Protein AF-A0A9D4YXU1-F1 (afdb_monomer)

Organism: Chlorella vulgaris (NCBI:txid3077)

Solvent-accessible surface area (backbone atoms only — not comparable to full-atom values): 9775 Å² total; per-residue (Å²): 138,83,69,74,39,70,47,78,46,77,67,66,87,80,81,80,75,42,77,56,85,78,52,58,77,40,73,44,52,45,32,32,32,61,80,51,39,38,32,32,37,34,27,30,57,8,39,72,89,50,73,21,47,37,39,28,31,38,40,38,36,39,94,79,27,38,39,38,42,35,50,45,80,55,93,95,43,76,43,55,46,39,36,38,27,18,90,91,70,42,79,40,77,36,52,58,41,80,40,77,50,50,97,66,33,36,38,30,24,38,64,82,53,96,80,38,23,45,28,36,38,42,37,41,88,26,39,36,38,41,36,37,61,40,77,73,78,62,82,89,42,70,84,48,93,54,26,58,56,30,50,49,78,45,79,43,76,77,40,86,68,54,72,64,51,29,42,67,38,24,70,40,58,71,80,83,130

Mean predicted aligned error: 5.91 Å

Structure (mmCIF, N/CA/C/O backbone):
data_AF-A0A9D4YXU1-F1
#
_entry.id   AF-A0A9D4YXU1-F1
#
loop_
_atom_site.group_PDB
_atom_site.id
_atom_site.type_symbol
_atom_site.label_atom_id
_atom_site.label_alt_id
_atom_site.label_comp_id
_atom_site.label_asym_id
_atom_site.label_entity_id
_atom_site.label_seq_id
_atom_site.pdbx_PDB_ins_code
_atom_site.Cartn_x
_atom_site.Cartn_y
_atom_site.Cartn_z
_atom_site.occupancy
_atom_site.B_iso_or_equiv
_atom_site.auth_seq_id
_atom_site.auth_comp_id
_atom_site.auth_asym_id
_atom_site.auth_atom_id
_atom_site.pdbx_PDB_model_num
ATOM 1 N N . MET A 1 1 ? 20.778 -18.167 -3.612 1.00 31.92 1 MET A N 1
ATOM 2 C CA . MET A 1 1 ? 19.392 -17.783 -3.963 1.00 31.92 1 MET A CA 1
ATOM 3 C C . MET A 1 1 ? 19.172 -16.356 -3.485 1.00 31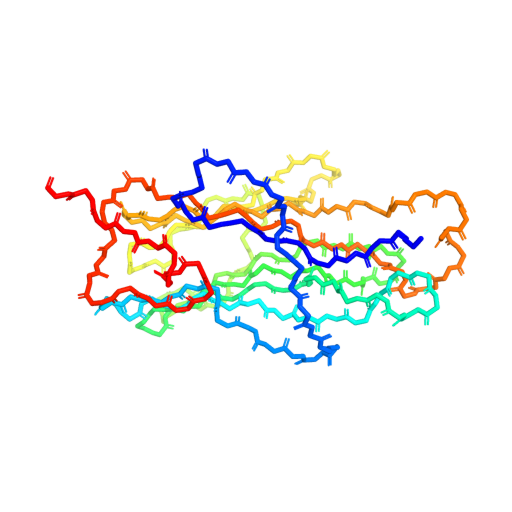.92 1 MET A C 1
ATOM 5 O O . MET A 1 1 ? 19.128 -16.146 -2.282 1.00 31.92 1 MET A O 1
ATOM 9 N N . VAL A 1 2 ? 19.126 -15.376 -4.386 1.00 36.53 2 VAL A N 1
ATOM 10 C CA . VAL A 1 2 ? 18.881 -13.968 -4.027 1.00 36.53 2 VAL A CA 1
ATOM 11 C C . VAL A 1 2 ? 17.434 -13.651 -4.399 1.00 36.53 2 VAL A C 1
ATOM 13 O O . VAL A 1 2 ? 17.071 -13.787 -5.563 1.00 36.53 2 VAL A O 1
ATOM 16 N N . GLY A 1 3 ? 16.607 -13.282 -3.418 1.00 50.59 3 GLY A N 1
ATOM 17 C CA . GLY A 1 3 ? 15.228 -12.832 -3.645 1.00 50.59 3 GLY A CA 1
ATOM 18 C C . GLY A 1 3 ? 14.165 -13.773 -3.079 1.00 50.59 3 GLY A C 1
ATOM 19 O O . GLY A 1 3 ? 13.634 -14.637 -3.769 1.00 50.59 3 GLY A O 1
ATOM 20 N N . GLY A 1 4 ? 13.829 -13.577 -1.807 1.00 61.47 4 GLY A N 1
ATOM 21 C CA . GLY A 1 4 ? 12.553 -14.003 -1.234 1.00 61.47 4 GLY A CA 1
ATOM 22 C C . GLY A 1 4 ? 11.811 -12.762 -0.750 1.00 61.47 4 GLY A C 1
ATOM 23 O O . GLY A 1 4 ? 12.456 -11.764 -0.433 1.00 61.47 4 GLY A O 1
ATOM 24 N N . LEU A 1 5 ? 10.480 -12.804 -0.695 1.00 76.25 5 LEU A N 1
ATOM 25 C CA . LEU A 1 5 ? 9.737 -11.811 0.076 1.00 76.25 5 LEU A CA 1
ATOM 26 C C . LEU A 1 5 ? 9.838 -12.188 1.543 1.00 76.25 5 LEU A C 1
ATOM 28 O O . LEU A 1 5 ? 9.598 -13.337 1.917 1.00 76.25 5 LEU A O 1
ATOM 32 N N . TRP A 1 6 ? 10.209 -11.213 2.356 1.00 84.56 6 TRP A N 1
ATOM 33 C CA . TRP A 1 6 ? 10.429 -11.387 3.779 1.00 84.56 6 TRP A CA 1
ATOM 34 C C . TRP A 1 6 ? 9.588 -10.377 4.541 1.00 84.56 6 TRP A C 1
ATOM 36 O O . TRP A 1 6 ? 9.387 -9.253 4.082 1.00 84.56 6 TRP A O 1
ATOM 46 N N . TRP A 1 7 ? 9.084 -10.783 5.698 1.00 87.75 7 TRP A N 1
ATOM 47 C CA . TRP A 1 7 ? 8.269 -9.925 6.541 1.00 87.75 7 TRP A CA 1
ATOM 48 C C . TRP A 1 7 ? 8.583 -10.126 8.021 1.00 87.75 7 TRP A C 1
ATOM 50 O O . TRP A 1 7 ? 9.116 -11.159 8.442 1.00 87.75 7 TRP A O 1
ATOM 60 N N . ILE A 1 8 ? 8.220 -9.119 8.809 1.00 86.50 8 ILE A N 1
ATOM 61 C CA . ILE A 1 8 ? 8.336 -9.118 10.260 1.00 86.50 8 ILE A CA 1
ATOM 62 C C . ILE A 1 8 ? 7.098 -8.445 10.856 1.00 86.50 8 ILE A C 1
ATOM 64 O O . ILE A 1 8 ? 6.542 -7.527 10.253 1.00 86.50 8 ILE A O 1
ATOM 68 N N . GLY A 1 9 ? 6.602 -8.966 11.977 1.00 85.00 9 GLY A N 1
ATOM 69 C CA . GLY A 1 9 ? 5.367 -8.482 12.599 1.00 85.00 9 GLY A CA 1
ATOM 70 C C . GLY A 1 9 ? 5.537 -7.159 13.346 1.00 85.00 9 GLY A C 1
ATOM 71 O O . GLY A 1 9 ? 6.657 -6.765 13.661 1.00 85.00 9 GLY A O 1
ATOM 72 N N . PHE A 1 10 ? 4.421 -6.505 13.690 1.00 83.00 10 PHE A N 1
ATOM 73 C CA . PHE A 1 10 ? 4.427 -5.239 14.442 1.00 83.00 10 PHE A CA 1
ATOM 74 C C . PHE A 1 10 ? 5.116 -5.357 15.804 1.00 83.00 10 PHE A C 1
ATOM 76 O O . PHE A 1 10 ? 5.841 -4.459 16.215 1.00 83.00 10 PHE A O 1
ATOM 83 N N . ASN A 1 11 ? 4.917 -6.482 16.487 1.00 76.62 11 ASN A N 1
ATOM 84 C CA . ASN A 1 11 ? 5.440 -6.710 17.831 1.00 76.62 11 ASN A CA 1
ATOM 85 C C . ASN A 1 11 ? 6.707 -7.566 17.806 1.00 76.62 11 ASN A C 1
ATOM 87 O O . ASN A 1 11 ? 6.887 -8.456 18.638 1.00 76.62 11 ASN A O 1
ATOM 91 N N . TYR A 1 12 ? 7.552 -7.353 16.802 1.00 79.06 12 TYR A N 1
ATOM 92 C CA . TYR A 1 12 ? 8.808 -8.068 16.692 1.00 79.06 12 TYR A CA 1
ATOM 93 C C . TYR A 1 12 ? 9.740 -7.707 17.856 1.00 79.06 12 TYR A C 1
ATOM 95 O O . TYR A 1 12 ? 10.105 -6.550 18.039 1.00 79.06 12 TYR A O 1
ATOM 103 N N . GLN A 1 13 ?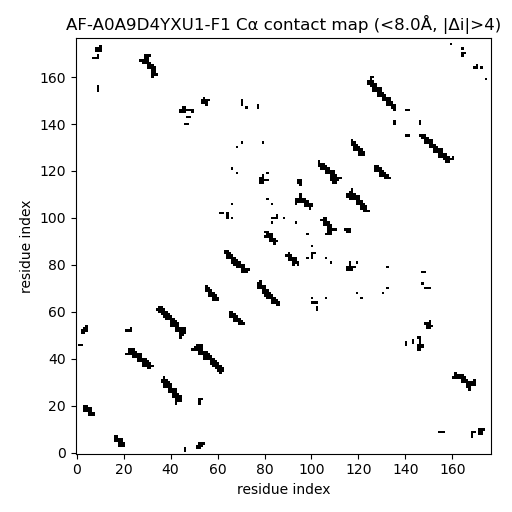 10.121 -8.718 18.636 1.00 74.50 13 GLN A N 1
ATOM 104 C CA . GLN A 1 13 ? 11.006 -8.595 19.802 1.00 74.50 13 GLN A CA 1
ATOM 105 C C . GLN A 1 13 ? 12.359 -9.307 19.589 1.00 74.50 13 GLN A C 1
ATOM 107 O O . GLN A 1 13 ? 13.156 -9.390 20.516 1.00 74.50 13 GLN A O 1
ATOM 112 N N . GLY A 1 14 ? 12.622 -9.827 18.381 1.00 76.62 14 GLY A N 1
ATOM 113 C CA . GLY A 1 14 ? 13.805 -10.633 18.044 1.00 76.62 14 GLY A CA 1
ATOM 114 C C . GLY A 1 14 ? 13.463 -11.879 17.208 1.00 76.62 14 GLY A C 1
ATOM 115 O O . GLY A 1 14 ? 12.315 -12.326 17.208 1.00 76.62 14 GLY A O 1
ATOM 116 N N . GLY A 1 15 ? 14.438 -12.426 16.467 1.00 78.00 15 GLY A N 1
ATOM 117 C CA . GLY A 1 15 ? 14.290 -13.628 15.627 1.00 78.00 15 GLY A CA 1
ATOM 118 C C . GLY A 1 15 ? 14.677 -13.461 14.148 1.00 78.00 15 GLY A C 1
ATOM 119 O O . GLY A 1 15 ? 15.220 -12.449 13.722 1.00 78.00 15 GLY A O 1
ATOM 120 N N . ALA A 1 16 ? 14.426 -14.492 13.339 1.00 82.06 16 ALA A N 1
ATOM 121 C CA . ALA A 1 16 ? 14.638 -14.420 11.894 1.00 82.06 16 ALA A CA 1
ATOM 122 C C . ALA A 1 16 ? 13.453 -13.734 11.193 1.00 82.06 16 ALA A C 1
ATOM 124 O O . ALA A 1 16 ? 12.318 -13.764 11.671 1.00 82.06 16 ALA A O 1
ATOM 125 N N . TRP A 1 17 ? 13.708 -13.156 10.019 1.00 86.06 17 TRP A N 1
ATOM 126 C CA . TRP A 1 17 ? 12.638 -12.717 9.129 1.00 86.06 17 TRP A CA 1
ATOM 127 C C . TRP A 1 17 ? 11.820 -13.918 8.648 1.00 86.06 17 TRP A C 1
ATOM 129 O O . TRP A 1 17 ? 12.368 -14.980 8.350 1.00 86.06 17 TRP A O 1
ATOM 139 N N . ASN A 1 18 ? 10.508 -13.739 8.509 1.00 86.00 18 ASN A N 1
ATOM 140 C CA . ASN A 1 18 ? 9.627 -14.788 8.013 1.00 86.00 18 ASN A CA 1
ATOM 141 C C . ASN A 1 18 ? 9.540 -14.722 6.491 1.00 86.00 18 ASN A C 1
ATOM 143 O O . ASN A 1 18 ? 9.309 -13.655 5.919 1.00 86.00 18 ASN A O 1
ATOM 147 N N . ARG A 1 19 ? 9.680 -15.869 5.823 1.00 85.31 19 ARG A N 1
ATOM 148 C CA . ARG A 1 19 ? 9.491 -15.942 4.374 1.00 85.31 19 ARG A CA 1
ATOM 149 C C . ARG A 1 19 ? 8.005 -15.836 4.046 1.00 85.31 19 ARG A C 1
ATOM 151 O O . ARG A 1 19 ? 7.200 -16.643 4.506 1.00 85.31 19 ARG A O 1
ATOM 158 N N . LEU A 1 20 ? 7.647 -14.870 3.211 1.00 83.31 20 LEU A N 1
ATOM 159 C CA . LEU A 1 20 ? 6.309 -14.730 2.656 1.00 83.31 20 LEU A CA 1
ATOM 160 C C . LEU A 1 20 ? 6.244 -15.468 1.318 1.00 83.31 20 LEU A C 1
ATOM 162 O O . LEU A 1 20 ? 6.768 -15.002 0.307 1.00 83.31 20 LEU A O 1
ATOM 166 N N . SER A 1 21 ? 5.628 -16.647 1.321 1.00 80.69 21 SER A N 1
ATOM 167 C CA . SER A 1 21 ? 5.474 -17.455 0.110 1.00 80.69 21 SER A CA 1
ATOM 168 C C . SER A 1 21 ? 4.199 -17.070 -0.630 1.00 80.69 21 SER A C 1
ATOM 170 O O . SER A 1 21 ? 3.129 -16.984 -0.032 1.00 80.69 21 SER A O 1
ATOM 172 N N . GLY A 1 22 ? 4.305 -16.871 -1.938 1.00 79.50 22 GLY A N 1
ATOM 173 C CA . GLY A 1 22 ? 3.171 -16.593 -2.807 1.00 79.50 22 GLY A CA 1
ATOM 174 C C . GLY A 1 22 ? 3.535 -16.803 -4.269 1.00 79.50 22 GLY A C 1
ATOM 175 O O . GLY A 1 22 ? 4.674 -17.145 -4.585 1.00 79.50 22 GLY A O 1
ATOM 176 N N . LYS A 1 23 ? 2.555 -16.617 -5.150 1.00 84.69 23 LYS A N 1
ATOM 177 C CA . LYS A 1 23 ? 2.726 -16.718 -6.604 1.00 84.69 23 LYS A CA 1
ATOM 178 C C . LYS A 1 23 ? 2.503 -15.355 -7.272 1.00 84.69 23 LYS A C 1
ATOM 180 O O . LYS A 1 23 ? 1.760 -14.531 -6.734 1.00 84.69 23 LYS A O 1
ATOM 185 N N . PRO A 1 24 ? 3.093 -15.105 -8.451 1.00 84.06 24 PRO A N 1
ATOM 186 C CA . PRO A 1 24 ? 2.724 -13.965 -9.287 1.00 84.06 24 PRO A CA 1
ATOM 187 C C . PRO A 1 24 ? 1.204 -13.869 -9.495 1.00 84.06 24 PRO A C 1
ATOM 189 O O . PRO A 1 24 ? 0.536 -14.883 -9.678 1.00 84.06 24 PRO A O 1
ATOM 192 N N . GLY A 1 25 ? 0.655 -12.656 -9.440 1.00 84.69 25 GLY A N 1
ATOM 193 C CA . GLY A 1 25 ? -0.783 -12.376 -9.509 1.00 84.69 25 GLY A CA 1
ATOM 194 C C . GLY A 1 25 ? -1.527 -12.519 -8.177 1.00 84.69 25 GLY A C 1
ATOM 195 O O . GLY A 1 25 ? -2.658 -12.051 -8.058 1.00 84.69 25 GLY A O 1
ATOM 196 N N . GLN A 1 26 ? -0.913 -13.119 -7.154 1.00 90.12 26 GLN A N 1
ATOM 197 C CA . GLN A 1 26 ? -1.551 -13.280 -5.852 1.00 90.12 26 GLN A CA 1
ATOM 198 C C . GLN A 1 26 ? -1.663 -11.941 -5.110 1.00 90.12 26 GLN A C 1
ATOM 200 O O . GLN A 1 26 ? -0.738 -11.126 -5.114 1.00 90.12 26 GLN A O 1
ATOM 205 N N . VAL A 1 27 ? -2.791 -11.737 -4.426 1.00 93.12 27 VAL A N 1
ATOM 206 C CA . VAL A 1 27 ? -3.043 -10.565 -3.579 1.00 93.12 27 VAL A CA 1
ATOM 207 C C . VAL A 1 27 ? -3.083 -10.993 -2.115 1.00 93.12 27 VAL A C 1
ATOM 209 O O . VAL A 1 27 ? -3.851 -11.877 -1.740 1.00 93.12 27 VAL A O 1
ATOM 212 N N . PHE A 1 28 ? -2.283 -10.341 -1.276 1.00 92.38 28 PHE A N 1
ATOM 213 C CA . PHE A 1 28 ? -2.246 -10.565 0.168 1.00 92.38 28 PHE A CA 1
ATOM 214 C C . PHE A 1 28 ? -2.899 -9.407 0.904 1.00 92.38 28 PHE A C 1
ATOM 216 O O . PHE A 1 28 ? -2.633 -8.248 0.597 1.00 92.38 28 PHE A O 1
ATOM 223 N N . THR A 1 29 ? -3.710 -9.706 1.919 1.00 95.56 29 THR A N 1
ATOM 224 C CA . THR A 1 29 ? -4.165 -8.680 2.866 1.00 95.56 29 THR A CA 1
ATOM 225 C C . THR A 1 29 ? -3.071 -8.469 3.904 1.00 95.56 29 THR A C 1
ATOM 227 O O . THR A 1 29 ? -2.842 -9.324 4.758 1.00 95.56 29 THR A O 1
ATOM 230 N N . LEU A 1 30 ? -2.384 -7.333 3.811 1.00 94.44 30 LEU A N 1
ATOM 231 C CA . LEU A 1 30 ? -1.332 -6.949 4.747 1.00 94.44 30 LEU A CA 1
ATOM 232 C C . LEU A 1 30 ? -1.930 -6.509 6.086 1.00 94.44 30 LEU A C 1
ATOM 234 O O . LEU A 1 30 ? -1.427 -6.882 7.143 1.00 94.44 30 LEU A O 1
ATOM 238 N N . TYR A 1 31 ? -3.018 -5.742 6.034 1.00 96.81 31 TYR A N 1
ATOM 239 C CA . TYR A 1 31 ? -3.665 -5.162 7.206 1.00 96.81 31 TYR A CA 1
ATOM 240 C C . TYR A 1 31 ? -5.150 -4.908 6.938 1.00 96.81 31 TYR A C 1
ATOM 242 O O . TYR A 1 31 ? -5.514 -4.449 5.854 1.00 96.81 31 TYR A O 1
ATOM 250 N N . SER A 1 32 ? -5.995 -5.147 7.935 1.00 97.44 32 SER A N 1
ATOM 251 C CA . SER A 1 32 ? -7.373 -4.657 7.972 1.00 97.44 32 SER A CA 1
ATOM 252 C C . SER A 1 32 ? -7.848 -4.385 9.392 1.00 97.44 32 SER A C 1
ATOM 254 O O . SER A 1 32 ? -7.336 -4.987 10.332 1.00 97.44 32 SER A O 1
ATOM 256 N N . ASP A 1 33 ? -8.833 -3.501 9.552 1.00 96.62 33 ASP A N 1
ATOM 257 C CA . ASP A 1 33 ? -9.344 -3.098 10.866 1.00 96.62 33 ASP A CA 1
ATOM 258 C C . ASP A 1 33 ? -10.870 -2.898 10.921 1.00 96.62 33 ASP A C 1
ATOM 260 O O . ASP A 1 33 ? -11.580 -2.923 9.909 1.00 96.62 33 ASP A O 1
ATOM 264 N N . ALA A 1 34 ? -11.382 -2.645 12.128 1.00 96.25 34 ALA A N 1
ATOM 265 C CA . ALA A 1 34 ? -12.801 -2.394 12.383 1.00 96.25 34 ALA A CA 1
ATOM 266 C C . ALA A 1 34 ? -13.349 -1.091 11.786 1.00 96.25 34 ALA A C 1
ATOM 268 O O . ALA A 1 34 ? -14.563 -0.925 11.661 1.00 96.25 34 ALA A O 1
ATOM 269 N N . LYS A 1 35 ? -12.481 -0.154 11.389 1.00 96.38 35 LYS A N 1
ATOM 270 C CA . LYS A 1 35 ? -12.875 1.057 10.652 1.00 96.38 35 LYS A CA 1
ATOM 271 C C . LYS A 1 35 ? -12.912 0.812 9.142 1.00 96.38 35 LYS A C 1
ATOM 273 O O . LYS A 1 35 ? -13.027 1.775 8.376 1.00 96.38 35 LYS A O 1
ATOM 278 N N . ARG A 1 36 ? -12.903 -0.464 8.731 1.00 96.12 36 ARG A N 1
ATOM 279 C CA . ARG A 1 36 ? -12.998 -0.943 7.348 1.00 96.12 36 ARG A CA 1
ATOM 280 C C . ARG A 1 36 ? -11.841 -0.456 6.482 1.00 96.12 36 ARG A C 1
ATOM 282 O O . ARG A 1 36 ? -12.013 -0.278 5.276 1.00 96.12 36 ARG A O 1
ATOM 289 N N . VAL A 1 37 ? -10.678 -0.222 7.085 1.00 97.69 37 VAL A N 1
ATOM 290 C CA . VAL A 1 37 ? -9.443 -0.073 6.319 1.00 97.69 37 VAL A CA 1
ATOM 291 C C . VAL A 1 37 ? -9.023 -1.458 5.856 1.00 97.69 37 VAL A C 1
ATOM 293 O O . VAL A 1 37 ? -9.052 -2.409 6.633 1.00 97.69 37 VAL A O 1
ATOM 296 N N . LYS A 1 38 ? -8.619 -1.577 4.593 1.00 98.06 38 LYS A N 1
ATOM 297 C CA . LYS A 1 38 ? -7.975 -2.779 4.064 1.00 98.06 38 LYS A CA 1
ATOM 298 C C . LYS A 1 38 ? -6.794 -2.381 3.196 1.00 98.06 38 LYS A C 1
ATOM 300 O O . LYS A 1 38 ? -6.974 -1.692 2.195 1.00 98.06 38 LYS A O 1
ATOM 305 N N . LEU A 1 39 ? -5.606 -2.839 3.574 1.00 98.25 39 LEU A N 1
ATOM 306 C CA . LEU A 1 39 ? -4.367 -2.717 2.821 1.00 98.25 39 LEU A CA 1
ATOM 307 C C . LEU A 1 39 ? -4.011 -4.073 2.218 1.00 98.25 39 LEU A C 1
ATOM 309 O O . LEU A 1 39 ? -3.897 -5.079 2.922 1.00 98.25 39 LEU A O 1
ATOM 313 N N . THR A 1 40 ? -3.792 -4.081 0.913 1.00 97.81 40 THR A N 1
ATOM 314 C CA . THR A 1 40 ? -3.391 -5.264 0.155 1.00 97.81 40 THR A CA 1
ATOM 315 C C . THR A 1 40 ? -2.074 -5.039 -0.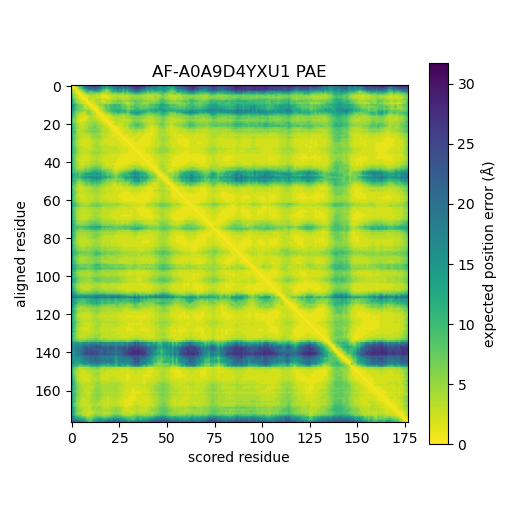565 1.00 97.81 40 THR A C 1
ATOM 317 O O . THR A 1 40 ? -1.745 -3.899 -0.885 1.00 97.81 40 THR A O 1
ATOM 320 N N . ALA A 1 41 ? -1.341 -6.119 -0.820 1.00 95.62 41 ALA A N 1
ATOM 321 C CA . ALA A 1 41 ? -0.166 -6.143 -1.681 1.00 95.62 41 ALA A CA 1
ATOM 322 C C . ALA A 1 41 ? -0.366 -7.146 -2.814 1.00 95.62 41 ALA A C 1
ATOM 324 O O . ALA A 1 41 ? -0.818 -8.265 -2.570 1.00 95.62 41 ALA A O 1
ATOM 325 N N . THR A 1 42 ? 0.006 -6.757 -4.029 1.00 93.94 42 THR A N 1
ATOM 326 C CA . THR A 1 42 ? -0.046 -7.616 -5.213 1.00 93.94 42 THR A CA 1
ATOM 327 C C . THR A 1 42 ? 1.351 -8.082 -5.576 1.00 93.94 42 THR A C 1
ATOM 329 O O . THR A 1 42 ? 2.283 -7.282 -5.730 1.00 93.94 42 THR A O 1
ATOM 332 N N . PHE A 1 43 ? 1.472 -9.394 -5.721 1.00 88.19 43 PHE A N 1
ATOM 333 C CA . PHE A 1 43 ? 2.702 -10.079 -6.068 1.00 88.19 43 PHE A CA 1
ATOM 334 C C . PHE A 1 43 ? 2.848 -10.198 -7.577 1.00 88.19 43 PHE A C 1
ATOM 336 O O . PHE A 1 43 ? 1.887 -10.462 -8.293 1.00 88.19 43 PHE A O 1
ATOM 343 N N . PHE A 1 44 ? 4.069 -10.041 -8.065 1.00 85.00 44 PHE A N 1
ATOM 344 C CA . PHE A 1 44 ? 4.417 -10.180 -9.471 1.00 85.00 44 PHE A CA 1
ATOM 345 C C . PHE A 1 44 ? 5.662 -11.040 -9.630 1.00 85.00 44 PHE A C 1
ATOM 347 O O . PHE A 1 44 ? 6.488 -11.125 -8.721 1.00 85.00 44 PHE A O 1
ATOM 354 N N . ALA A 1 45 ? 5.787 -11.657 -10.804 1.00 78.81 45 ALA A N 1
ATOM 355 C CA . ALA A 1 45 ? 6.998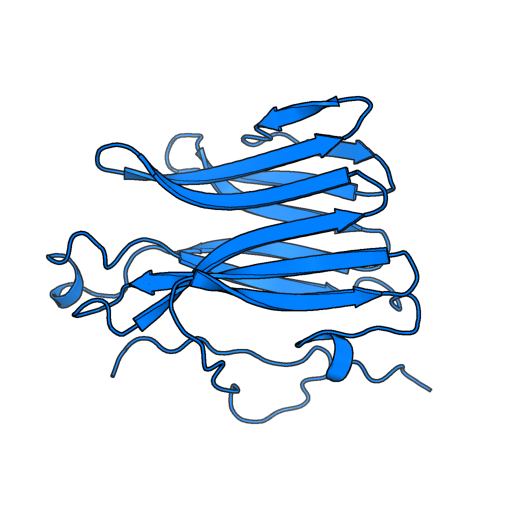 -12.356 -11.198 1.00 78.81 45 ALA A CA 1
ATOM 356 C C . ALA A 1 45 ? 8.146 -11.354 -11.357 1.00 78.81 45 ALA A C 1
ATOM 358 O O . ALA A 1 45 ? 7.961 -10.254 -11.892 1.00 78.81 45 ALA A O 1
ATOM 359 N N . GLY A 1 46 ? 9.323 -11.748 -10.890 1.00 73.38 46 GLY A N 1
ATOM 360 C CA . GLY A 1 46 ? 10.563 -11.013 -11.072 1.00 73.38 46 GLY A CA 1
ATOM 361 C C . GLY A 1 46 ? 11.772 -11.843 -10.656 1.00 73.38 46 GLY A C 1
ATOM 362 O O . GLY A 1 46 ? 11.689 -13.064 -10.528 1.00 73.38 46 GLY A O 1
ATOM 363 N N . GLY A 1 47 ? 12.904 -11.176 -10.432 1.00 64.50 47 GLY A N 1
ATOM 364 C CA . GLY A 1 47 ? 14.176 -11.833 -10.118 1.00 64.50 47 GLY A CA 1
ATOM 365 C C . GLY A 1 47 ? 14.745 -12.679 -11.264 1.00 64.50 47 GLY A C 1
ATOM 366 O O . GLY A 1 47 ? 14.203 -12.712 -12.367 1.00 64.50 47 GLY A O 1
ATOM 367 N N . PHE A 1 48 ? 15.872 -13.344 -10.999 1.00 58.03 48 PHE A N 1
ATOM 368 C CA . PHE A 1 48 ? 16.555 -14.195 -11.976 1.00 58.03 48 PHE A CA 1
ATOM 369 C C . PHE A 1 48 ? 15.657 -15.391 -12.364 1.00 58.03 48 PHE A C 1
ATOM 371 O O . PHE A 1 48 ? 15.167 -16.123 -11.503 1.00 58.03 48 PHE A O 1
ATOM 378 N N . ASP A 1 49 ? 15.414 -15.543 -13.661 1.00 60.75 49 ASP A N 1
ATOM 379 C CA . ASP A 1 49 ? 14.520 -16.479 -14.361 1.00 60.75 49 ASP A CA 1
ATOM 380 C C . ASP A 1 49 ? 13.014 -16.268 -14.143 1.00 60.75 49 ASP A C 1
ATOM 382 O O . ASP A 1 49 ? 12.225 -17.185 -14.371 1.00 60.75 49 ASP A O 1
ATOM 386 N N . GLY A 1 50 ? 12.589 -15.100 -13.645 1.00 64.19 50 GLY A N 1
ATOM 387 C CA . GLY A 1 50 ? 11.174 -14.832 -13.339 1.00 64.19 50 GLY A CA 1
ATOM 388 C C . GLY A 1 50 ? 10.607 -15.680 -12.190 1.00 64.19 50 GLY A C 1
ATOM 389 O O . GLY A 1 50 ? 9.397 -15.701 -11.961 1.00 64.19 50 GLY A O 1
ATOM 390 N N . LYS A 1 51 ? 11.476 -16.393 -11.462 1.00 67.12 51 LYS A N 1
ATOM 391 C CA . LYS A 1 51 ? 11.113 -17.311 -10.371 1.00 67.12 51 LYS A CA 1
ATOM 392 C C . LYS A 1 51 ? 10.956 -16.610 -9.023 1.00 67.12 51 LYS A C 1
ATOM 394 O O . LYS A 1 51 ? 10.408 -17.205 -8.094 1.00 67.12 51 LYS A O 1
ATOM 399 N N . ALA A 1 52 ? 11.443 -15.377 -8.881 1.00 72.06 52 ALA A N 1
ATOM 400 C CA . ALA A 1 52 ? 11.203 -14.604 -7.674 1.00 72.06 52 ALA A CA 1
ATOM 401 C C . ALA A 1 52 ? 9.805 -13.989 -7.718 1.00 72.06 52 ALA A C 1
ATOM 403 O O . ALA A 1 52 ? 9.231 -13.703 -8.768 1.00 72.06 52 ALA A O 1
ATOM 404 N N . THR A 1 53 ? 9.258 -13.776 -6.532 1.00 81.19 53 THR A N 1
ATOM 405 C CA . THR A 1 53 ? 8.008 -13.052 -6.359 1.00 81.19 53 THR A CA 1
ATOM 406 C C . THR A 1 53 ? 8.330 -11.730 -5.688 1.00 81.19 53 THR A C 1
ATOM 408 O O . THR A 1 53 ? 9.102 -11.712 -4.736 1.00 81.19 53 THR A O 1
ATOM 411 N N . LEU A 1 54 ? 7.791 -10.630 -6.203 1.00 84.00 54 LEU A N 1
ATOM 412 C CA . LEU A 1 54 ? 8.065 -9.270 -5.742 1.00 84.00 54 LEU A CA 1
ATOM 413 C C . LEU A 1 54 ? 6.748 -8.531 -5.495 1.00 84.00 54 LEU A C 1
ATOM 415 O O . LEU A 1 54 ? 5.777 -8.745 -6.221 1.00 84.00 54 LEU A O 1
ATOM 419 N N . ILE A 1 55 ? 6.710 -7.622 -4.520 1.00 90.25 55 ILE A N 1
ATOM 420 C CA . ILE A 1 55 ? 5.578 -6.698 -4.378 1.00 90.25 55 ILE A CA 1
ATOM 421 C C . ILE A 1 55 ? 5.750 -5.594 -5.420 1.00 90.25 55 ILE A C 1
ATOM 423 O O . ILE A 1 55 ? 6.775 -4.917 -5.435 1.00 90.25 55 ILE A O 1
ATOM 427 N N . ARG A 1 56 ? 4.750 -5.387 -6.282 1.00 90.81 56 ARG A N 1
ATOM 428 C CA . ARG A 1 56 ? 4.740 -4.251 -7.227 1.00 90.81 56 ARG A CA 1
ATOM 429 C C . ARG A 1 56 ? 3.560 -3.320 -7.056 1.00 90.81 56 ARG A C 1
ATOM 431 O O . ARG A 1 56 ? 3.599 -2.224 -7.593 1.00 90.81 56 ARG A O 1
ATOM 438 N N . ALA A 1 57 ? 2.542 -3.713 -6.306 1.00 95.56 57 ALA A N 1
ATOM 439 C CA . ALA A 1 57 ? 1.464 -2.804 -5.972 1.00 95.56 57 ALA A CA 1
ATOM 440 C C . ALA A 1 57 ? 1.051 -2.982 -4.522 1.00 95.56 57 ALA A C 1
ATOM 442 O O . ALA A 1 57 ? 1.000 -4.107 -4.024 1.00 95.56 57 ALA A O 1
ATOM 443 N N . ILE A 1 58 ? 0.699 -1.878 -3.878 1.00 98.06 58 ILE A N 1
ATOM 444 C CA . ILE A 1 58 ? -0.164 -1.901 -2.707 1.00 98.06 58 ILE A CA 1
ATOM 445 C C . ILE A 1 58 ? -1.434 -1.112 -2.988 1.00 98.06 58 ILE A C 1
ATOM 447 O O . ILE A 1 58 ? -1.416 -0.124 -3.720 1.00 98.06 58 ILE A O 1
ATOM 451 N N . THR A 1 59 ? -2.539 -1.544 -2.392 1.00 98.44 59 THR A N 1
ATOM 452 C CA . THR A 1 59 ? -3.812 -0.824 -2.457 1.00 98.44 59 THR A CA 1
ATOM 453 C C . THR A 1 59 ? -4.422 -0.739 -1.070 1.00 98.44 59 THR A C 1
ATOM 455 O O . THR A 1 59 ? -4.667 -1.766 -0.435 1.00 98.44 59 THR A O 1
ATOM 458 N N . LEU A 1 60 ? -4.674 0.485 -0.614 1.00 98.62 60 LEU A N 1
ATOM 459 C CA . LEU A 1 60 ? -5.430 0.788 0.590 1.00 98.62 60 LEU A CA 1
ATOM 460 C C . LEU A 1 60 ? -6.849 1.206 0.210 1.00 98.62 60 LEU A C 1
ATOM 462 O O . LEU A 1 60 ? -7.033 2.057 -0.655 1.00 98.62 60 LEU A O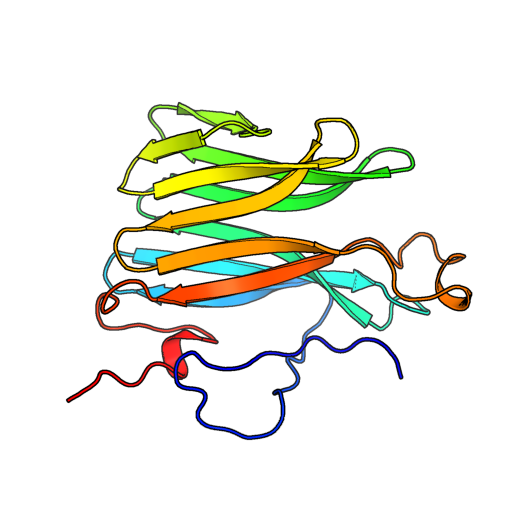 1
ATOM 466 N N . THR A 1 61 ? -7.846 0.640 0.880 1.00 98.31 61 THR A N 1
ATOM 467 C CA . THR A 1 61 ? -9.261 0.981 0.694 1.00 98.31 61 THR A CA 1
ATOM 468 C C . THR A 1 61 ? -9.921 1.318 2.021 1.00 98.31 61 THR A C 1
ATOM 470 O O . THR A 1 61 ? -9.595 0.717 3.046 1.00 98.31 61 THR A O 1
ATOM 473 N N . ARG A 1 62 ? -10.845 2.286 1.998 1.00 96.94 62 ARG A N 1
ATOM 474 C CA . ARG A 1 62 ? -11.710 2.646 3.129 1.00 96.94 62 ARG A CA 1
ATOM 475 C C . ARG A 1 62 ? -12.930 3.422 2.636 1.00 96.94 62 ARG A C 1
ATOM 477 O O . ARG A 1 62 ? -12.775 4.505 2.090 1.00 96.94 62 ARG A O 1
ATOM 484 N N . GLY A 1 63 ? -14.141 2.910 2.859 1.00 91.81 63 GLY A N 1
ATOM 485 C CA . GLY A 1 63 ? -15.381 3.674 2.627 1.00 91.81 63 GLY A CA 1
ATOM 486 C C . GLY A 1 63 ? -15.498 4.320 1.236 1.00 91.81 63 GLY A C 1
ATOM 487 O O . GLY A 1 63 ? -15.850 5.488 1.139 1.00 91.81 63 GLY A O 1
ATOM 488 N N . GLY A 1 64 ? -15.140 3.594 0.171 1.00 93.00 64 GLY A N 1
ATOM 489 C CA . GLY A 1 64 ? -15.156 4.105 -1.210 1.00 93.00 64 GLY A CA 1
ATOM 490 C C . GLY A 1 64 ? -13.918 4.914 -1.625 1.00 93.00 64 GLY A C 1
ATOM 491 O O . GLY A 1 64 ? -13.763 5.226 -2.803 1.00 93.00 64 GLY A O 1
ATOM 492 N N . ILE A 1 65 ? -13.007 5.209 -0.694 1.00 97.88 65 ILE A N 1
ATOM 493 C CA . ILE A 1 65 ? -11.697 5.808 -0.974 1.00 97.88 65 ILE A CA 1
ATOM 494 C C . ILE A 1 65 ? -10.701 4.691 -1.273 1.00 97.88 65 ILE A C 1
ATOM 496 O O . ILE A 1 65 ? -10.668 3.678 -0.570 1.00 97.88 65 ILE A O 1
ATOM 500 N N . THR A 1 66 ? -9.890 4.876 -2.310 1.00 98.12 66 THR A N 1
ATOM 501 C CA . THR A 1 66 ? -8.829 3.949 -2.712 1.00 98.12 66 THR A CA 1
ATOM 502 C C . THR A 1 66 ? -7.531 4.709 -2.931 1.00 98.12 66 THR A C 1
ATOM 504 O O . THR A 1 66 ? -7.503 5.674 -3.686 1.00 98.12 66 THR A O 1
ATOM 507 N N . THR A 1 67 ? -6.444 4.241 -2.332 1.00 98.25 67 THR A N 1
ATOM 508 C CA . THR A 1 67 ? -5.090 4.712 -2.623 1.00 98.25 67 THR A CA 1
ATOM 509 C C . THR A 1 67 ? -4.270 3.548 -3.144 1.00 98.25 67 THR A C 1
ATOM 511 O O . THR A 1 67 ? -4.200 2.512 -2.488 1.00 98.25 67 THR A O 1
ATOM 514 N N . SER A 1 68 ? -3.628 3.714 -4.294 1.00 97.94 68 SER A N 1
ATOM 515 C CA . SER A 1 68 ? -2.743 2.708 -4.878 1.00 97.94 68 SER A CA 1
ATOM 516 C C . SER A 1 68 ? -1.339 3.263 -5.071 1.00 97.94 68 SER A C 1
ATOM 518 O O . SER A 1 68 ? -1.163 4.429 -5.426 1.00 97.94 68 SER A O 1
ATOM 520 N N . VAL A 1 69 ? -0.344 2.420 -4.812 1.00 97.94 69 VAL A N 1
ATOM 521 C CA . VAL A 1 69 ? 1.067 2.690 -5.093 1.00 97.94 69 VAL A CA 1
ATOM 522 C C . VAL A 1 69 ? 1.570 1.528 -5.926 1.00 97.94 69 VAL A C 1
ATOM 524 O O . VAL A 1 69 ? 1.588 0.403 -5.433 1.00 97.94 69 VAL A O 1
ATOM 527 N N . THR A 1 70 ? 1.938 1.791 -7.176 1.00 95.88 70 THR A N 1
ATOM 528 C CA . THR A 1 70 ? 2.266 0.756 -8.161 1.00 95.88 70 THR A CA 1
ATOM 529 C C . THR A 1 70 ? 3.605 1.047 -8.820 1.00 95.88 70 THR A C 1
ATOM 531 O O . THR A 1 70 ? 3.838 2.154 -9.288 1.00 95.88 70 THR A O 1
ATOM 534 N N . VAL A 1 71 ? 4.477 0.047 -8.893 1.00 92.56 71 VAL A N 1
ATOM 535 C CA . VAL A 1 71 ? 5.681 0.064 -9.722 1.00 92.56 71 VAL A CA 1
ATOM 536 C C . VAL A 1 71 ? 5.372 -0.636 -11.033 1.00 92.56 71 VAL A C 1
ATOM 538 O O . VAL A 1 71 ? 5.058 -1.827 -11.058 1.00 92.56 71 VAL A O 1
ATOM 541 N N . ALA A 1 72 ? 5.471 0.109 -12.128 1.00 88.44 72 ALA A N 1
ATOM 542 C CA . ALA A 1 72 ? 5.185 -0.386 -13.465 1.00 88.44 72 ALA A CA 1
ATOM 543 C C . ALA A 1 72 ? 6.293 0.001 -14.445 1.00 88.44 72 ALA A C 1
ATOM 545 O O . ALA A 1 72 ? 6.923 1.054 -14.329 1.00 88.44 72 ALA A O 1
ATOM 546 N N . LYS A 1 73 ? 6.514 -0.851 -15.448 1.00 85.75 73 LYS A N 1
ATOM 547 C CA . LYS A 1 73 ? 7.421 -0.561 -16.556 1.00 85.75 73 LYS A CA 1
ATOM 548 C C . LYS A 1 73 ? 6.691 0.318 -17.570 1.00 85.75 73 LYS A C 1
ATOM 550 O O . LYS A 1 73 ? 5.693 -0.094 -18.158 1.00 85.75 73 LYS A O 1
ATOM 555 N N . ARG A 1 74 ? 7.184 1.535 -17.786 1.00 85.31 74 ARG A N 1
ATOM 556 C CA . ARG A 1 74 ? 6.721 2.459 -18.826 1.00 85.31 74 ARG A CA 1
ATOM 557 C C . ARG A 1 74 ? 7.846 2.649 -19.831 1.00 85.31 74 ARG A C 1
ATOM 559 O O . ARG A 1 74 ? 8.893 3.212 -19.511 1.00 85.31 74 ARG A O 1
ATOM 566 N N . ARG A 1 75 ? 7.626 2.176 -21.061 1.00 84.25 75 ARG A N 1
ATOM 567 C CA . ARG A 1 75 ? 8.657 2.121 -22.111 1.00 84.25 75 ARG A CA 1
ATOM 568 C C . ARG A 1 75 ? 9.900 1.387 -21.585 1.00 84.25 75 ARG A C 1
ATOM 570 O O . ARG A 1 75 ? 9.849 0.186 -21.341 1.00 84.25 75 ARG A O 1
ATOM 577 N N . THR A 1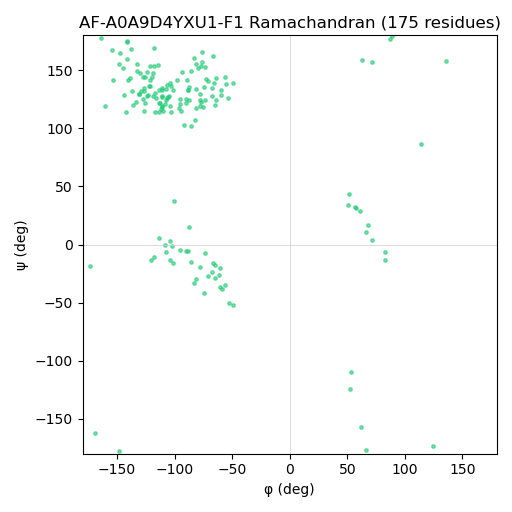 76 ? 10.992 2.110 -21.362 1.00 78.88 76 THR A N 1
ATOM 578 C CA . THR A 1 76 ? 12.284 1.571 -20.925 1.00 78.88 76 THR A CA 1
ATOM 579 C C . THR A 1 76 ? 12.564 1.772 -19.435 1.00 78.88 76 THR A C 1
ATOM 581 O O . THR A 1 76 ? 13.610 1.335 -18.962 1.00 78.88 76 THR A O 1
ATOM 584 N N . ARG A 1 77 ? 11.665 2.418 -18.676 1.00 83.00 77 ARG A N 1
ATOM 585 C CA . ARG A 1 77 ? 11.904 2.791 -17.272 1.00 83.00 77 ARG A CA 1
ATOM 586 C C . ARG A 1 77 ? 10.837 2.240 -16.340 1.00 83.00 77 ARG A C 1
ATOM 588 O O . ARG A 1 77 ? 9.674 2.116 -16.712 1.00 83.00 77 ARG A O 1
ATOM 595 N N . TRP A 1 78 ? 11.237 1.939 -15.113 1.00 86.31 78 TRP A N 1
ATOM 596 C CA . TRP A 1 78 ? 10.320 1.603 -14.033 1.00 86.31 78 TRP A CA 1
ATOM 597 C C . TRP A 1 78 ? 9.929 2.873 -13.285 1.00 86.31 78 TRP A C 1
ATOM 599 O O . TRP A 1 78 ? 10.780 3.642 -12.834 1.00 86.31 78 TRP A O 1
ATOM 609 N N . VAL A 1 79 ? 8.627 3.107 -13.181 1.00 89.69 79 VAL A N 1
ATOM 610 C CA . VAL A 1 79 ? 8.069 4.299 -12.542 1.00 89.69 79 VAL A CA 1
ATOM 611 C C . VAL A 1 79 ? 7.194 3.895 -11.370 1.00 89.69 79 VAL A C 1
ATOM 613 O O . VAL A 1 79 ? 6.509 2.871 -11.426 1.00 89.69 79 VAL A O 1
ATOM 616 N N . LEU A 1 80 ? 7.227 4.706 -10.312 1.00 93.38 80 LEU A N 1
ATOM 617 C CA . LEU A 1 80 ? 6.251 4.626 -9.237 1.00 93.38 80 LEU A CA 1
ATOM 618 C C . LEU A 1 80 ? 5.053 5.502 -9.601 1.00 93.38 80 LEU A C 1
ATOM 620 O O . LEU A 1 80 ? 5.194 6.700 -9.836 1.00 93.38 80 LEU A O 1
ATOM 624 N N . GLU A 1 81 ? 3.873 4.910 -9.612 1.00 94.06 81 GLU A N 1
ATOM 625 C CA . GLU A 1 81 ? 2.604 5.605 -9.764 1.00 94.06 81 GLU A CA 1
ATOM 626 C C . GLU A 1 81 ? 1.891 5.602 -8.416 1.00 94.06 81 GLU A C 1
ATOM 628 O O . GLU A 1 81 ? 1.670 4.548 -7.819 1.00 94.06 81 GLU A O 1
ATOM 633 N N . VAL A 1 82 ? 1.544 6.791 -7.929 1.00 96.50 82 VAL A N 1
ATOM 634 C CA . VAL A 1 82 ? 0.807 6.977 -6.679 1.00 96.50 82 VAL A CA 1
ATOM 635 C C . VAL A 1 82 ? -0.520 7.620 -7.034 1.00 96.50 82 VAL A C 1
ATOM 637 O O . VAL A 1 82 ? -0.551 8.748 -7.519 1.00 96.50 82 VAL A O 1
ATOM 640 N N . VAL A 1 83 ? -1.619 6.906 -6.820 1.00 97.38 83 VAL A N 1
ATOM 641 C CA . VAL A 1 83 ? -2.959 7.370 -7.189 1.00 97.38 83 VAL A CA 1
ATOM 642 C C . VAL A 1 83 ? -3.854 7.354 -5.966 1.00 97.38 83 VAL A C 1
ATOM 644 O O . VAL A 1 83 ? -3.978 6.326 -5.302 1.00 97.38 83 VAL A O 1
ATOM 647 N N . ALA A 1 84 ? -4.507 8.479 -5.697 1.00 97.88 84 ALA A N 1
ATOM 648 C CA . ALA A 1 84 ? -5.581 8.583 -4.722 1.00 97.88 84 ALA A CA 1
ATOM 649 C C . ALA A 1 84 ? -6.908 8.753 -5.467 1.00 97.88 84 ALA A C 1
ATOM 651 O O . ALA A 1 84 ? -7.003 9.543 -6.403 1.00 97.88 84 ALA A O 1
ATOM 652 N N . LYS A 1 85 ? -7.930 8.004 -5.059 1.00 98.00 85 LYS A N 1
ATOM 653 C CA . LYS A 1 85 ? -9.271 8.061 -5.631 1.00 98.00 85 LYS A CA 1
ATOM 654 C C . LYS A 1 85 ? -10.315 8.178 -4.533 1.00 98.00 85 LYS A C 1
ATOM 656 O O . LYS A 1 85 ? -10.340 7.355 -3.620 1.00 98.00 85 LYS A O 1
ATOM 661 N N . SER A 1 86 ? -11.212 9.148 -4.655 1.00 97.06 86 SER A N 1
ATOM 662 C CA . SER A 1 86 ? -12.385 9.278 -3.786 1.00 97.06 86 SER A CA 1
ATOM 663 C C . SER A 1 86 ? -13.574 9.870 -4.549 1.00 97.06 86 SER A C 1
ATOM 665 O O . SER A 1 86 ? -13.374 10.432 -5.628 1.00 97.06 86 SER A O 1
ATOM 667 N N . PRO A 1 87 ? -14.809 9.771 -4.020 1.00 94.75 87 PRO A N 1
ATOM 668 C CA . PRO A 1 87 ? -15.978 10.382 -4.656 1.00 94.75 87 PRO A CA 1
ATOM 669 C C . PRO A 1 87 ? -15.834 11.894 -4.880 1.00 94.75 87 PRO A C 1
ATOM 671 O O . PRO A 1 87 ? -16.297 12.403 -5.891 1.00 94.75 87 PRO A O 1
ATOM 674 N N . ALA A 1 88 ? -15.160 12.596 -3.963 1.00 92.06 88 ALA A N 1
ATOM 675 C CA . ALA A 1 88 ? -14.985 14.045 -4.037 1.00 92.06 88 ALA A CA 1
ATOM 676 C C . ALA A 1 88 ? -13.843 14.481 -4.972 1.00 92.06 88 ALA A C 1
ATOM 678 O O . ALA A 1 88 ? -13.900 15.571 -5.529 1.00 92.06 88 ALA A O 1
ATOM 679 N N . LEU A 1 89 ? -12.800 13.658 -5.132 1.00 92.06 89 LEU A N 1
ATOM 680 C CA . LEU A 1 89 ? -11.605 14.022 -5.906 1.00 92.06 89 LEU A CA 1
ATOM 681 C C . LEU A 1 89 ? -11.567 13.416 -7.311 1.00 92.06 89 LEU A C 1
ATOM 683 O O . LEU A 1 89 ? -10.729 13.807 -8.120 1.00 92.06 89 LEU A O 1
ATOM 687 N N . GLY A 1 90 ? -12.392 12.405 -7.592 1.00 94.94 90 GLY A N 1
ATOM 688 C CA . GLY A 1 90 ? -12.110 11.500 -8.704 1.00 94.94 90 GLY A CA 1
ATOM 689 C C . GLY A 1 90 ? -10.788 10.758 -8.473 1.00 94.94 90 GLY A C 1
ATOM 690 O O . GLY A 1 90 ? -10.363 10.591 -7.331 1.00 94.94 90 GLY A O 1
ATOM 691 N N . ALA A 1 91 ? -10.149 10.271 -9.540 1.00 96.88 91 ALA A N 1
ATOM 692 C CA . ALA A 1 91 ? -8.820 9.661 -9.469 1.00 96.88 91 ALA A CA 1
ATOM 693 C C . ALA A 1 91 ? -7.742 10.701 -9.797 1.00 96.88 91 ALA A C 1
ATOM 695 O O . ALA A 1 91 ? -7.774 11.307 -10.865 1.00 96.88 91 ALA A O 1
ATOM 696 N N . VAL A 1 92 ? -6.771 10.868 -8.902 1.00 96.62 92 VAL A N 1
ATOM 697 C CA . VAL A 1 92 ? -5.698 11.859 -9.027 1.00 96.62 92 VAL A CA 1
ATOM 698 C C . VAL A 1 92 ? -4.346 11.175 -8.880 1.00 96.62 92 VAL A C 1
ATOM 700 O O . VAL A 1 92 ? -4.128 10.407 -7.939 1.00 96.62 92 VAL A O 1
ATOM 703 N N . ASN A 1 93 ? -3.420 11.476 -9.794 1.00 94.50 93 ASN A N 1
ATOM 704 C CA . ASN A 1 93 ? -2.014 11.127 -9.618 1.00 94.50 93 ASN A CA 1
ATOM 705 C C . ASN A 1 93 ? -1.391 12.088 -8.599 1.00 94.50 93 ASN A C 1
ATOM 707 O O . ASN A 1 93 ? -1.371 13.299 -8.800 1.00 94.50 93 ASN A O 1
ATOM 711 N N . VAL A 1 94 ? -0.912 11.535 -7.491 1.00 92.69 94 VAL A N 1
ATOM 712 C CA . VAL A 1 94 ? -0.384 12.289 -6.352 1.00 92.69 94 VAL A CA 1
ATOM 713 C C . VAL A 1 94 ? 0.964 12.936 -6.690 1.00 92.69 94 VAL A C 1
ATOM 715 O O . VAL A 1 94 ? 1.297 13.976 -6.123 1.00 92.69 94 VAL A O 1
ATOM 718 N N . GLY A 1 95 ? 1.733 12.368 -7.627 1.00 88.88 95 GLY A N 1
ATOM 719 C CA . GLY A 1 95 ? 3.076 12.848 -7.953 1.00 88.88 95 GLY A CA 1
ATOM 720 C C . GLY A 1 95 ? 3.937 12.964 -6.694 1.00 88.88 95 GLY A C 1
ATOM 721 O O . GLY A 1 95 ? 4.070 12.004 -5.940 1.00 88.88 95 GLY A O 1
ATOM 722 N N . THR A 1 96 ? 4.487 14.151 -6.448 1.00 86.62 96 THR A N 1
ATOM 723 C CA . THR A 1 96 ? 5.268 14.500 -5.246 1.00 86.62 96 THR A CA 1
ATOM 724 C C . THR A 1 96 ? 4.475 15.356 -4.249 1.00 86.62 96 THR A C 1
ATOM 726 O O . THR A 1 96 ? 5.003 15.772 -3.218 1.00 86.62 96 THR A O 1
ATOM 729 N N . ASN A 1 97 ? 3.200 15.619 -4.545 1.00 88.19 97 ASN A N 1
ATOM 730 C CA . ASN A 1 97 ? 2.334 16.466 -3.737 1.00 88.19 97 ASN A CA 1
ATOM 731 C C . ASN A 1 97 ? 1.725 15.687 -2.569 1.00 88.19 97 ASN A C 1
ATOM 733 O O . ASN A 1 97 ? 1.633 14.459 -2.579 1.00 88.19 97 ASN A O 1
ATOM 737 N N . ARG A 1 98 ? 1.257 16.421 -1.558 1.00 94.38 98 ARG A N 1
ATOM 738 C CA . ARG A 1 98 ? 0.416 15.882 -0.487 1.00 94.38 98 ARG A CA 1
ATOM 739 C C . ARG A 1 98 ? -1.053 16.020 -0.886 1.00 94.38 98 ARG A C 1
ATOM 741 O O . ARG A 1 98 ? -1.533 17.127 -1.094 1.00 94.38 98 ARG A O 1
ATOM 748 N N . VAL A 1 99 ? -1.772 14.904 -0.942 1.00 96.81 99 VAL A N 1
ATOM 749 C CA . VAL A 1 99 ? -3.196 14.832 -1.287 1.00 96.81 99 VAL A CA 1
ATOM 750 C C . VAL A 1 99 ? -3.986 14.322 -0.086 1.00 96.81 99 VAL A C 1
ATOM 752 O O . VAL A 1 99 ? -3.697 13.257 0.458 1.00 96.81 99 VAL A O 1
ATOM 755 N N . ASN A 1 100 ? -5.005 15.072 0.331 1.00 96.81 100 ASN A N 1
ATOM 756 C CA . ASN A 1 100 ? -5.988 14.597 1.300 1.00 96.81 100 ASN A CA 1
ATOM 757 C C . ASN A 1 100 ? -7.089 13.843 0.552 1.00 96.81 100 ASN A C 1
ATOM 759 O O . ASN A 1 100 ? -7.956 14.475 -0.036 1.00 96.81 100 ASN A O 1
ATOM 763 N N . ALA A 1 101 ? -7.059 12.510 0.581 1.00 95.31 101 ALA A N 1
ATOM 764 C CA . ALA A 1 101 ? -8.009 11.662 -0.138 1.00 95.31 101 ALA A CA 1
ATOM 765 C C . ALA A 1 101 ? -9.418 11.643 0.496 1.00 95.31 101 ALA A C 1
ATOM 767 O O . ALA A 1 101 ? -10.347 11.079 -0.085 1.00 95.31 101 ALA A O 1
ATOM 768 N N . GLY A 1 102 ? -9.584 12.254 1.675 1.00 93.94 102 GLY A N 1
ATOM 769 C CA . GLY A 1 102 ? -10.775 12.141 2.511 1.00 93.94 102 GLY A CA 1
ATOM 770 C C . GLY A 1 102 ? -10.710 10.933 3.448 1.00 93.94 102 GLY A C 1
ATOM 771 O O . GLY A 1 102 ? -9.748 10.166 3.442 1.00 93.94 102 GLY A O 1
ATOM 772 N N . GLY A 1 103 ? -11.719 10.774 4.313 1.00 91.38 103 GLY A N 1
ATOM 773 C CA . GLY A 1 103 ? -11.806 9.628 5.233 1.00 91.38 103 GLY A CA 1
ATOM 774 C C . GLY A 1 103 ? -10.582 9.465 6.143 1.00 91.38 103 GLY A C 1
ATOM 775 O O . GLY A 1 103 ? -10.210 8.339 6.474 1.00 91.38 103 GLY A O 1
ATOM 776 N N . ASN A 1 104 ? -9.946 10.580 6.518 1.00 94.12 104 ASN A N 1
ATOM 777 C CA . ASN A 1 104 ? -8.690 10.650 7.273 1.00 94.12 104 ASN A CA 1
ATOM 778 C C . ASN A 1 104 ? -7.512 9.921 6.605 1.00 94.12 104 ASN A C 1
ATOM 780 O O . ASN A 1 104 ? -6.655 9.386 7.305 1.00 94.12 104 ASN A O 1
ATOM 784 N N . ILE A 1 105 ? -7.482 9.874 5.272 1.00 97.44 105 ILE A N 1
ATOM 785 C CA . ILE A 1 105 ? -6.375 9.320 4.496 1.00 97.44 105 ILE A CA 1
ATOM 786 C C . ILE A 1 105 ? -5.637 10.465 3.813 1.00 97.44 105 ILE A C 1
ATOM 788 O O . ILE A 1 105 ? -6.196 11.191 2.992 1.00 97.44 105 ILE A O 1
ATOM 792 N N . ILE A 1 106 ? -4.352 10.592 4.123 1.00 97.69 106 ILE A N 1
ATOM 793 C CA . ILE A 1 106 ? -3.447 11.522 3.451 1.00 97.69 106 ILE A CA 1
ATOM 794 C C . ILE A 1 106 ? -2.415 10.710 2.681 1.00 97.69 106 ILE A C 1
ATOM 796 O O . ILE A 1 106 ? -1.831 9.778 3.224 1.00 97.69 106 ILE A O 1
ATOM 800 N N . VAL A 1 107 ? -2.177 11.072 1.427 1.00 97.75 107 VAL A N 1
ATOM 801 C CA . VAL A 1 107 ? -1.231 10.398 0.537 1.00 97.75 107 VAL A CA 1
ATOM 802 C C . VAL A 1 107 ? -0.184 11.398 0.085 1.00 97.75 107 VAL A C 1
ATOM 804 O O . VAL A 1 107 ? -0.519 12.524 -0.266 1.00 97.75 107 VAL A O 1
ATOM 807 N N . GLN A 1 108 ? 1.081 11.002 0.084 1.00 96.56 108 GLN A N 1
ATOM 808 C CA . GLN A 1 108 ? 2.168 11.842 -0.403 1.00 96.56 108 GLN A CA 1
ATOM 809 C C . GLN A 1 108 ? 3.210 10.983 -1.108 1.00 96.56 108 GLN A C 1
ATOM 811 O O . GLN A 1 108 ? 3.665 9.995 -0.536 1.00 96.56 108 GLN A O 1
ATOM 816 N N . GLY A 1 109 ? 3.594 11.348 -2.330 1.00 92.56 109 GLY A N 1
ATOM 817 C CA . GLY A 1 109 ? 4.766 10.764 -2.982 1.00 92.56 109 GLY A CA 1
ATOM 818 C C . GLY A 1 109 ? 6.049 11.494 -2.587 1.00 92.56 109 GLY A C 1
ATOM 819 O O . GLY A 1 109 ? 6.030 12.694 -2.316 1.00 92.56 109 GLY A O 1
ATOM 820 N N . THR A 1 110 ? 7.169 10.774 -2.552 1.00 88.00 110 THR A N 1
ATOM 821 C CA . THR A 1 110 ? 8.476 11.319 -2.152 1.00 88.00 110 THR A CA 1
ATOM 822 C C . THR A 1 110 ? 9.427 11.365 -3.355 1.00 88.00 110 THR A C 1
ATOM 824 O O . THR A 1 110 ? 9.749 10.297 -3.892 1.00 88.00 110 THR A O 1
ATOM 827 N N . PRO A 1 111 ? 9.883 12.560 -3.785 1.00 81.75 111 PRO A N 1
ATOM 828 C CA . PRO A 1 111 ? 10.856 12.717 -4.863 1.00 81.75 111 PRO A CA 1
ATOM 829 C C . PRO A 1 111 ? 12.277 12.410 -4.414 1.00 81.75 111 PRO A C 1
ATOM 831 O O . PRO A 1 111 ? 12.629 12.603 -3.255 1.00 81.75 111 PRO A O 1
ATOM 834 N N . VAL A 1 112 ? 13.088 12.003 -5.383 1.00 75.25 112 VAL A N 1
ATOM 835 C CA . VAL A 1 112 ? 14.496 11.577 -5.224 1.00 75.25 112 VAL A CA 1
ATOM 836 C C . VAL A 1 112 ? 15.191 11.312 -6.576 1.00 75.25 112 VAL A C 1
ATOM 838 O O . VAL A 1 112 ? 16.412 11.274 -6.624 1.00 75.25 112 VAL A O 1
ATOM 841 N N . GLU A 1 113 ? 14.447 11.115 -7.676 1.00 76.12 113 GLU A N 1
ATOM 842 C CA . GLU A 1 113 ? 15.002 10.795 -8.993 1.00 76.12 113 GLU A CA 1
ATOM 843 C C . GLU A 1 113 ? 14.195 11.517 -10.079 1.00 76.12 113 GLU A C 1
ATOM 845 O O . GLU A 1 113 ? 13.019 11.225 -10.286 1.00 76.12 113 GLU A O 1
ATOM 850 N N . ASN A 1 114 ? 14.820 12.470 -10.777 1.00 78.75 114 ASN A N 1
ATOM 851 C CA . ASN A 1 114 ? 14.251 13.165 -11.943 1.00 78.75 114 ASN A CA 1
ATOM 852 C C . ASN A 1 114 ? 12.831 13.741 -11.734 1.00 78.75 114 ASN A C 1
ATOM 854 O O . ASN A 1 114 ? 12.011 13.726 -12.649 1.00 78.75 114 ASN A O 1
ATOM 858 N N . GLY A 1 115 ? 12.513 14.208 -10.520 1.00 77.44 115 GLY A N 1
ATOM 859 C CA . GLY A 1 115 ? 11.190 14.754 -10.181 1.00 77.44 115 GLY A CA 1
ATOM 860 C C . GLY A 1 115 ? 10.060 13.718 -10.092 1.00 77.44 115 GLY A C 1
ATOM 861 O O . GLY A 1 115 ? 8.915 14.092 -9.847 1.00 77.44 115 GLY A O 1
ATOM 862 N N . LEU A 1 116 ? 10.363 12.426 -10.250 1.00 82.81 116 LEU A N 1
ATOM 863 C CA . LEU A 1 116 ? 9.415 11.330 -10.083 1.00 82.81 116 LEU A CA 1
ATOM 864 C C . LEU A 1 116 ? 9.467 10.781 -8.651 1.00 82.81 116 LEU A C 1
ATOM 866 O O . LEU A 1 116 ? 10.528 10.787 -8.012 1.00 82.81 116 LEU A O 1
ATOM 870 N N . PRO A 1 117 ? 8.335 10.283 -8.126 1.00 87.75 117 PRO A N 1
ATOM 871 C CA . PRO A 1 117 ? 8.342 9.628 -6.833 1.00 87.75 117 PRO A CA 1
ATOM 872 C C . PRO A 1 117 ? 9.122 8.304 -6.920 1.00 87.75 117 PRO A C 1
ATOM 874 O O . PRO A 1 117 ? 8.911 7.513 -7.839 1.00 87.75 117 PRO A O 1
ATOM 877 N N . ILE A 1 118 ? 10.000 8.026 -5.949 1.00 92.00 118 ILE A N 1
ATOM 878 C CA . ILE A 1 118 ? 10.467 6.644 -5.683 1.00 92.00 118 ILE A CA 1
ATOM 879 C C . ILE A 1 118 ? 9.871 6.102 -4.395 1.00 92.00 118 ILE A C 1
ATOM 881 O O . ILE A 1 118 ? 10.048 4.934 -4.085 1.00 92.00 118 ILE A O 1
ATOM 885 N N . GLY A 1 119 ? 9.159 6.916 -3.630 1.00 94.94 119 GLY A N 1
ATOM 886 C CA . GLY A 1 119 ? 8.462 6.454 -2.445 1.00 94.94 119 GLY A CA 1
ATOM 887 C C . GLY A 1 119 ? 7.082 7.061 -2.338 1.00 94.94 119 GLY A C 1
ATOM 888 O O . GLY A 1 119 ? 6.738 8.005 -3.049 1.00 94.94 119 GLY A O 1
ATOM 889 N N . ALA A 1 120 ? 6.299 6.513 -1.422 1.00 97.12 120 ALA A N 1
ATOM 890 C CA . ALA A 1 120 ? 5.020 7.071 -1.033 1.00 97.12 120 ALA A CA 1
ATOM 891 C C . ALA A 1 120 ? 4.773 6.850 0.457 1.00 97.12 120 ALA A C 1
ATOM 893 O O . ALA A 1 120 ? 5.241 5.878 1.048 1.00 97.12 120 ALA A O 1
ATOM 894 N N . THR A 1 121 ? 4.005 7.747 1.058 1.00 97.38 121 THR A N 1
ATOM 895 C CA . THR A 1 121 ? 3.460 7.598 2.402 1.00 97.38 121 THR A CA 1
ATOM 896 C C . THR A 1 121 ? 1.942 7.707 2.338 1.00 97.38 121 THR A C 1
ATOM 898 O O . THR A 1 121 ? 1.417 8.674 1.789 1.00 97.38 121 THR A O 1
ATOM 901 N N . ILE A 1 122 ? 1.242 6.733 2.918 1.00 98.19 122 ILE A N 1
ATOM 902 C CA . ILE A 1 122 ? -0.203 6.769 3.164 1.00 98.19 122 ILE A CA 1
ATOM 903 C C . ILE A 1 122 ? -0.404 6.866 4.676 1.00 98.19 122 ILE A C 1
ATOM 905 O O . ILE A 1 122 ? -0.000 5.972 5.415 1.00 98.19 122 ILE A O 1
ATOM 909 N N . THR A 1 123 ? -1.017 7.945 5.141 1.00 98.25 123 THR A N 1
ATOM 910 C CA . THR A 1 123 ? -1.204 8.241 6.563 1.00 98.25 123 THR A CA 1
ATOM 911 C C . THR A 1 123 ? -2.676 8.137 6.932 1.00 98.25 123 THR A C 1
ATOM 913 O O . THR A 1 123 ? -3.522 8.778 6.308 1.00 98.25 123 THR A O 1
ATOM 916 N N . LEU A 1 124 ? -2.950 7.362 7.977 1.00 97.62 124 LEU A N 1
ATOM 917 C CA . LEU A 1 124 ? -4.203 7.279 8.724 1.00 97.62 124 LEU A CA 1
ATOM 918 C C . LEU A 1 124 ? -3.946 7.707 10.180 1.00 97.62 124 LEU A C 1
ATOM 920 O O . LEU A 1 124 ? -2.786 7.787 10.584 1.00 97.62 124 LEU A O 1
ATOM 924 N N . PRO A 1 125 ? -4.987 7.930 11.007 1.00 97.06 125 PRO A N 1
ATOM 925 C CA . PRO A 1 125 ? -4.782 8.364 12.391 1.00 97.06 125 PRO A CA 1
ATOM 926 C C . PRO A 1 125 ? -3.988 7.380 13.270 1.00 97.06 125 PRO A C 1
ATOM 928 O O . PRO A 1 125 ? -3.356 7.811 14.224 1.00 97.06 125 PRO A O 1
ATOM 931 N N . TRP A 1 126 ? -4.006 6.079 12.962 1.00 95.50 126 TRP A N 1
ATOM 932 C CA . TRP A 1 126 ? -3.320 5.027 13.736 1.00 95.50 126 TRP A CA 1
ATOM 933 C C . TRP A 1 126 ? -2.245 4.270 12.954 1.00 95.50 126 TRP A C 1
ATOM 935 O O . TRP A 1 126 ? -1.468 3.525 13.546 1.00 95.5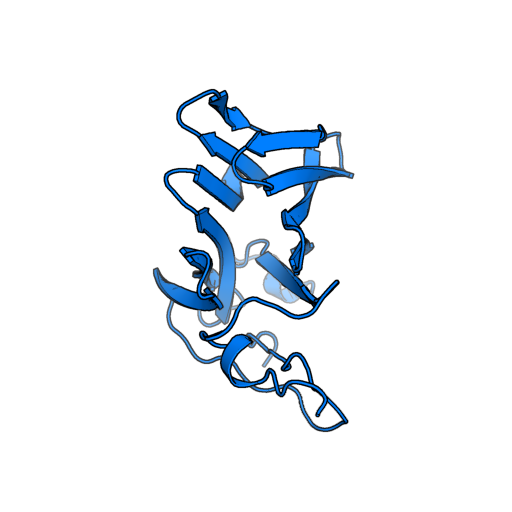0 126 TRP A O 1
ATOM 945 N N . LEU A 1 127 ? -2.176 4.449 11.634 1.00 96.31 127 LEU A N 1
ATOM 946 C CA . LEU A 1 127 ? -1.290 3.686 10.760 1.00 96.31 127 LEU A CA 1
ATOM 947 C C . LEU A 1 127 ? -0.625 4.606 9.739 1.00 96.31 127 LEU A C 1
ATOM 949 O O . LEU A 1 127 ? -1.298 5.357 9.035 1.00 96.31 127 LEU A O 1
ATOM 953 N N . LYS A 1 128 ? 0.690 4.479 9.599 1.00 97.31 128 LYS A N 1
ATOM 954 C CA . LYS A 1 128 ? 1.469 5.066 8.514 1.00 97.31 128 LYS A CA 1
ATOM 955 C C . LYS A 1 128 ? 2.023 3.942 7.645 1.00 97.31 128 LYS A C 1
ATOM 957 O O . LYS A 1 128 ? 2.733 3.070 8.128 1.00 97.31 128 LYS A O 1
ATOM 962 N N . VAL A 1 129 ? 1.699 3.958 6.359 1.00 97.75 129 VAL A N 1
ATOM 963 C CA . VAL A 1 129 ? 2.237 3.018 5.371 1.00 97.75 129 VAL A CA 1
ATOM 964 C C . VAL A 1 129 ? 3.300 3.748 4.572 1.00 97.75 129 VAL A C 1
ATOM 966 O O . VAL A 1 129 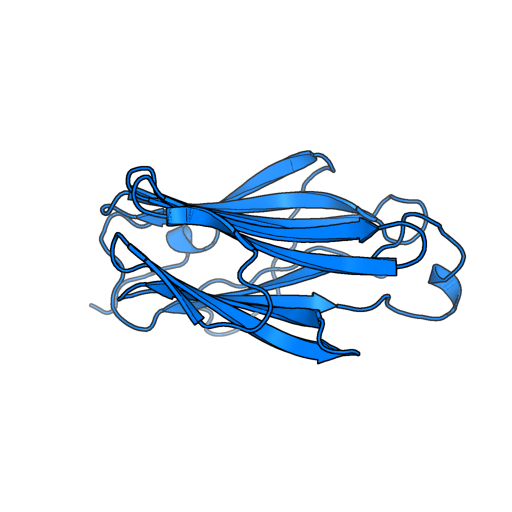? 2.981 4.694 3.854 1.00 97.75 129 VAL A O 1
ATOM 969 N N . ARG A 1 130 ? 4.556 3.328 4.690 1.00 96.50 130 ARG A N 1
ATOM 970 C CA . ARG A 1 130 ? 5.658 3.829 3.866 1.00 96.50 130 ARG A CA 1
ATOM 971 C C . ARG A 1 130 ? 5.998 2.804 2.805 1.00 96.50 130 ARG A C 1
ATOM 973 O O . ARG A 1 130 ? 6.105 1.615 3.084 1.00 96.50 130 ARG A O 1
ATOM 980 N N . VAL A 1 131 ? 6.198 3.282 1.592 1.00 95.56 131 VAL A N 1
ATOM 981 C CA . VAL A 1 131 ? 6.551 2.466 0.440 1.00 95.56 131 VAL A CA 1
ATOM 982 C C . VAL A 1 131 ? 7.797 3.045 -0.198 1.00 95.56 131 VAL A C 1
ATOM 984 O O . VAL A 1 131 ? 7.868 4.258 -0.399 1.00 95.56 131 VAL A O 1
ATOM 987 N N . ALA A 1 132 ? 8.754 2.188 -0.534 1.00 92.94 132 ALA A N 1
ATOM 988 C CA . ALA A 1 132 ? 9.950 2.564 -1.272 1.00 92.94 132 ALA A CA 1
ATOM 989 C C . ALA A 1 132 ? 10.129 1.650 -2.485 1.00 92.94 132 ALA A C 1
ATOM 991 O O . ALA A 1 132 ? 10.187 0.430 -2.357 1.00 92.94 132 ALA A O 1
ATOM 992 N N . LYS A 1 133 ? 10.239 2.257 -3.663 1.00 92.12 133 LYS A N 1
ATOM 993 C CA . LYS A 1 133 ? 10.691 1.618 -4.892 1.00 92.12 133 LYS A CA 1
ATOM 994 C C . LYS A 1 133 ? 12.164 1.275 -4.726 1.00 92.12 133 LYS A C 1
ATOM 996 O O . LYS A 1 133 ? 12.976 2.130 -4.368 1.00 92.12 133 LYS A O 1
ATOM 1001 N N . ARG A 1 134 ? 12.510 0.023 -4.986 1.00 86.94 134 ARG A N 1
ATOM 1002 C CA . ARG A 1 134 ? 13.880 -0.471 -4.940 1.00 86.94 134 ARG A CA 1
ATOM 1003 C C . ARG A 1 134 ? 14.367 -0.811 -6.332 1.00 86.94 134 ARG A C 1
ATOM 1005 O O . ARG A 1 134 ? 13.671 -1.464 -7.112 1.00 86.94 134 ARG A O 1
ATOM 1012 N N . ALA A 1 135 ? 15.587 -0.359 -6.601 1.00 76.31 135 ALA A N 1
ATOM 1013 C CA . ALA A 1 135 ? 16.339 -0.747 -7.775 1.00 76.31 135 ALA A CA 1
ATOM 1014 C C . ALA A 1 135 ? 16.719 -2.235 -7.711 1.00 76.31 135 ALA A C 1
ATOM 1016 O O . ALA A 1 135 ? 16.698 -2.878 -6.657 1.00 76.31 135 ALA A O 1
ATOM 1017 N N . ARG A 1 136 ? 17.081 -2.772 -8.874 1.00 68.31 136 ARG A N 1
ATOM 1018 C CA . ARG A 1 136 ? 17.537 -4.153 -9.059 1.00 68.31 136 ARG A CA 1
ATOM 1019 C C . ARG A 1 136 ? 18.746 -4.507 -8.178 1.00 68.31 136 ARG A C 1
ATOM 1021 O O . ARG A 1 136 ? 19.633 -3.676 -8.001 1.00 68.31 136 ARG A O 1
ATOM 1028 N N . TYR A 1 137 ? 18.812 -5.744 -7.677 1.00 54.75 137 TYR A N 1
ATOM 1029 C CA . TYR A 1 137 ? 19.974 -6.249 -6.938 1.00 54.75 137 TYR A CA 1
ATOM 1030 C C . TYR A 1 137 ? 20.929 -6.993 -7.899 1.00 54.75 137 TYR A C 1
ATOM 1032 O O . TYR A 1 137 ? 20.569 -8.042 -8.429 1.00 54.75 137 TYR A O 1
ATOM 1040 N N . SER A 1 138 ? 22.135 -6.434 -8.064 1.00 54.97 138 SER A N 1
ATOM 1041 C CA . SER A 1 138 ? 23.361 -6.975 -8.698 1.00 54.97 138 SER A CA 1
ATOM 1042 C C . SER A 1 138 ? 23.453 -7.161 -10.229 1.00 54.97 138 SER A C 1
ATOM 1044 O O . SER A 1 138 ? 22.463 -7.291 -10.951 1.00 54.97 138 SER A O 1
ATOM 1046 N N . ASP A 1 139 ? 24.712 -7.182 -10.698 1.00 50.97 139 ASP A N 1
ATOM 1047 C CA . ASP A 1 139 ? 25.158 -7.126 -12.101 1.00 50.97 139 ASP A CA 1
ATOM 1048 C C . ASP A 1 139 ? 24.753 -8.340 -12.957 1.00 50.97 139 ASP A C 1
ATOM 1050 O O . ASP A 1 139 ? 24.501 -8.201 -14.151 1.00 50.97 139 ASP A O 1
ATOM 1054 N N . ALA A 1 140 ? 24.591 -9.525 -12.360 1.00 52.19 140 ALA A N 1
ATOM 1055 C CA . ALA A 1 140 ? 24.178 -10.734 -13.085 1.00 52.19 140 ALA A CA 1
ATOM 1056 C C . ALA A 1 140 ? 22.663 -10.781 -13.394 1.00 52.19 140 ALA A C 1
ATOM 1058 O O . ALA A 1 140 ? 22.229 -11.509 -14.284 1.00 52.19 140 ALA A O 1
ATOM 1059 N N . GLY A 1 141 ? 21.844 -9.993 -12.682 1.00 52.44 141 GLY A N 1
ATOM 1060 C CA . GLY A 1 141 ? 20.391 -9.895 -12.891 1.00 52.44 141 GLY A CA 1
ATOM 1061 C C . GLY A 1 141 ? 19.965 -8.848 -13.929 1.00 52.44 141 GLY A C 1
ATOM 1062 O O . GLY A 1 141 ? 18.782 -8.748 -14.251 1.00 52.44 141 GLY A O 1
ATOM 1063 N N . VAL A 1 142 ? 20.912 -8.064 -14.458 1.00 50.62 142 VAL A N 1
ATOM 1064 C CA . VAL A 1 142 ? 20.666 -6.883 -15.309 1.00 50.62 142 VAL A CA 1
ATOM 1065 C C . VAL A 1 142 ? 20.061 -7.233 -16.675 1.00 50.62 142 VAL A C 1
ATOM 1067 O O . VAL A 1 142 ? 19.381 -6.397 -17.269 1.00 50.62 142 VAL A O 1
ATOM 1070 N N . LEU A 1 143 ? 20.259 -8.461 -17.161 1.00 53.69 143 LEU A N 1
ATOM 1071 C CA . LEU A 1 143 ? 19.894 -8.858 -18.526 1.00 53.69 143 LEU A CA 1
ATOM 1072 C C . LEU A 1 143 ? 18.471 -9.416 -18.675 1.00 53.69 143 LEU A C 1
ATOM 1074 O O . LEU A 1 143 ? 18.038 -9.652 -19.800 1.00 53.69 143 LEU A O 1
ATOM 1078 N N . GLN A 1 144 ? 17.719 -9.608 -17.585 1.00 57.72 144 GLN A N 1
ATOM 1079 C CA . GLN A 1 144 ? 16.359 -10.139 -17.688 1.00 57.72 144 GLN A CA 1
ATOM 1080 C C . GLN A 1 144 ? 15.309 -9.015 -17.722 1.00 57.72 144 GLN A C 1
ATOM 1082 O O . GLN A 1 144 ? 15.203 -8.243 -16.763 1.00 57.72 144 GLN A O 1
ATOM 1087 N N . PRO A 1 145 ? 14.490 -8.919 -18.791 1.00 53.91 145 PRO A N 1
ATOM 1088 C CA . PRO A 1 145 ? 13.554 -7.809 -18.997 1.00 53.91 145 PRO A CA 1
ATOM 1089 C C . PRO A 1 145 ? 12.493 -7.661 -17.894 1.00 53.91 145 PRO A C 1
ATOM 1091 O O . PRO A 1 145 ? 11.964 -6.551 -17.730 1.00 53.91 145 PRO A O 1
ATOM 1094 N N . ASP A 1 146 ? 12.251 -8.730 -17.126 1.00 54.91 146 ASP A N 1
ATOM 1095 C CA . ASP A 1 146 ? 11.223 -8.826 -16.086 1.00 54.91 146 ASP A CA 1
ATOM 1096 C C . ASP A 1 146 ? 11.765 -8.832 -14.652 1.00 54.91 146 ASP A C 1
ATOM 1098 O O . ASP A 1 146 ? 10.957 -8.841 -13.719 1.00 54.91 146 ASP A O 1
ATOM 1102 N N . TYR A 1 147 ? 13.095 -8.764 -14.456 1.00 65.94 147 TYR A N 1
ATOM 1103 C CA . TYR A 1 147 ? 13.704 -8.687 -13.118 1.00 65.94 147 TYR A CA 1
ATOM 1104 C C . TYR A 1 147 ? 13.011 -7.589 -12.297 1.00 65.94 147 TYR A C 1
ATOM 1106 O O . TYR A 1 147 ? 12.463 -7.856 -11.228 1.00 65.94 147 TYR A O 1
ATOM 1114 N N . GLY A 1 148 ? 12.936 -6.399 -12.904 1.00 75.94 148 GLY A N 1
ATOM 1115 C CA . GLY A 1 148 ? 12.098 -5.265 -12.531 1.00 75.94 148 GLY A CA 1
ATOM 1116 C C . GLY A 1 148 ? 12.345 -4.639 -11.162 1.00 75.94 148 GLY A C 1
ATOM 1117 O O . GLY A 1 148 ? 12.915 -5.239 -10.258 1.00 75.94 148 GLY A O 1
ATOM 1118 N N . GLU A 1 149 ? 11.911 -3.393 -11.012 1.00 85.75 149 GLU A N 1
ATOM 1119 C CA . GLU A 1 149 ? 11.873 -2.746 -9.701 1.00 85.75 149 GLU A CA 1
ATOM 1120 C C . GLU A 1 149 ? 10.686 -3.270 -8.881 1.00 85.75 149 GLU A C 1
ATOM 1122 O O . GLU A 1 149 ? 9.706 -3.804 -9.419 1.00 85.75 149 GLU A O 1
ATOM 1127 N N . TYR A 1 150 ? 10.791 -3.138 -7.563 1.00 88.12 150 TYR A N 1
ATOM 1128 C CA . TYR A 1 150 ? 9.815 -3.653 -6.604 1.00 88.12 150 TYR A CA 1
ATOM 1129 C C . TYR A 1 150 ? 9.610 -2.687 -5.443 1.00 88.12 150 TYR A C 1
ATOM 1131 O O . TYR A 1 150 ? 10.275 -1.656 -5.352 1.00 88.12 150 TYR A O 1
ATOM 1139 N N . LEU A 1 151 ? 8.660 -3.017 -4.574 1.00 92.12 151 LEU A N 1
ATOM 1140 C CA . LEU A 1 151 ? 8.302 -2.240 -3.401 1.00 92.12 151 LEU A CA 1
ATOM 1141 C C . LEU A 1 151 ? 8.788 -2.904 -2.116 1.00 92.12 151 LEU A C 1
ATOM 1143 O O . LEU A 1 151 ? 8.390 -4.028 -1.813 1.00 92.12 151 LEU A O 1
ATOM 1147 N N . ASP A 1 152 ? 9.538 -2.147 -1.322 1.00 91.81 152 ASP A N 1
ATOM 1148 C CA . ASP A 1 152 ? 9.575 -2.339 0.123 1.00 91.81 152 ASP A CA 1
ATOM 1149 C C . ASP A 1 152 ? 8.357 -1.644 0.735 1.00 91.81 152 ASP A C 1
ATOM 1151 O O . ASP A 1 152 ? 8.049 -0.495 0.400 1.00 91.81 152 ASP A O 1
ATOM 1155 N N . VAL A 1 153 ? 7.664 -2.334 1.640 1.00 94.06 153 VAL A N 1
ATOM 1156 C CA . VAL A 1 153 ? 6.450 -1.839 2.297 1.00 94.06 153 VAL A CA 1
ATOM 1157 C C . VAL A 1 153 ? 6.638 -1.920 3.806 1.00 94.06 153 VAL A C 1
ATOM 1159 O O . VAL A 1 153 ? 6.848 -2.999 4.354 1.00 94.06 153 VAL A O 1
ATOM 1162 N N . TYR A 1 154 ? 6.524 -0.779 4.475 1.00 93.94 154 TYR A N 1
ATOM 1163 C CA . TYR A 1 154 ? 6.630 -0.644 5.922 1.00 93.94 154 TYR A CA 1
ATOM 1164 C C . TYR A 1 154 ? 5.296 -0.154 6.474 1.00 93.94 154 TYR A C 1
ATOM 1166 O O . TYR A 1 154 ? 4.722 0.812 5.966 1.00 93.94 154 TYR A O 1
ATOM 1174 N N . LEU A 1 155 ? 4.794 -0.823 7.505 1.00 94.56 155 LEU A N 1
ATOM 1175 C CA . LEU A 1 155 ? 3.617 -0.399 8.250 1.00 94.56 155 LEU A CA 1
ATOM 1176 C C . LEU A 1 155 ? 4.099 0.032 9.634 1.00 94.56 155 LEU A C 1
ATOM 1178 O O . LEU A 1 155 ? 4.646 -0.786 10.368 1.00 94.56 155 LEU A O 1
ATOM 1182 N N . ASP A 1 156 ? 3.871 1.290 9.990 1.00 92.88 156 ASP A N 1
ATOM 1183 C CA . ASP A 1 156 ? 4.182 1.828 11.310 1.00 92.88 156 ASP A CA 1
ATOM 1184 C C . ASP A 1 156 ? 2.873 2.164 12.028 1.00 92.88 156 ASP A C 1
ATOM 1186 O O . ASP A 1 156 ? 2.070 2.965 11.535 1.00 92.88 156 ASP A O 1
ATOM 1190 N N . LEU A 1 157 ? 2.644 1.568 13.198 1.00 91.44 157 LEU A N 1
ATOM 1191 C CA . LEU A 1 157 ? 1.551 1.986 14.071 1.00 91.44 157 LEU A CA 1
ATOM 1192 C C . LEU A 1 157 ? 1.960 3.269 14.792 1.00 91.44 157 LEU A C 1
ATOM 1194 O O . LEU A 1 157 ? 2.980 3.307 15.474 1.00 91.44 157 LEU A O 1
ATOM 1198 N N . VAL A 1 158 ? 1.159 4.318 14.627 1.00 93.44 158 VAL A N 1
ATOM 1199 C CA . VAL A 1 158 ? 1.373 5.622 15.282 1.00 93.44 158 VAL A CA 1
ATOM 1200 C C . VAL A 1 158 ? 0.413 5.849 16.453 1.00 93.44 158 VAL A C 1
ATOM 1202 O O . VAL A 1 158 ? 0.620 6.754 17.253 1.00 93.44 158 VAL A O 1
ATOM 1205 N N . ALA A 1 159 ? -0.623 5.016 16.560 1.00 93.31 159 ALA A N 1
ATOM 1206 C CA . ALA A 1 159 ? -1.541 4.919 17.690 1.00 93.31 159 ALA A CA 1
ATOM 1207 C C . ALA A 1 159 ? -2.147 3.498 17.722 1.00 93.31 159 ALA A C 1
ATOM 1209 O O . ALA A 1 159 ? -2.020 2.771 16.729 1.00 93.31 159 ALA A O 1
ATOM 1210 N N . PRO A 1 160 ? -2.821 3.080 18.811 1.00 93.00 160 PRO A N 1
ATOM 1211 C CA . PRO A 1 160 ? -3.532 1.804 18.839 1.00 93.00 160 PRO A CA 1
ATOM 1212 C C . PRO A 1 160 ? -4.528 1.678 17.666 1.00 93.00 160 PRO A C 1
ATOM 1214 O O . PRO A 1 160 ? -5.363 2.570 17.478 1.00 93.00 160 PRO A O 1
ATOM 1217 N N . PRO A 1 161 ? -4.455 0.606 16.852 1.00 93.31 161 PRO A N 1
ATOM 1218 C CA . PRO A 1 161 ? -5.360 0.412 15.733 1.00 93.31 161 PRO A CA 1
ATOM 1219 C C . PRO A 1 161 ? -6.763 0.004 16.217 1.00 93.31 161 PRO A C 1
ATOM 1221 O O . PRO A 1 161 ? -6.905 -0.641 17.258 1.00 93.31 161 PRO A O 1
ATOM 1224 N N . PRO A 1 162 ? -7.823 0.314 15.451 1.00 94.88 162 PRO A N 1
ATOM 1225 C CA . PRO A 1 162 ? -9.168 -0.157 15.746 1.00 94.88 162 PRO A CA 1
ATOM 1226 C C . PRO A 1 162 ? -9.257 -1.689 15.753 1.00 94.88 162 PRO A C 1
ATOM 1228 O O . PRO A 1 162 ? -8.809 -2.360 14.820 1.00 94.88 162 PRO A O 1
ATOM 1231 N N . LEU A 1 163 ? -9.895 -2.246 16.783 1.00 93.50 163 LEU A N 1
ATOM 1232 C CA . LEU A 1 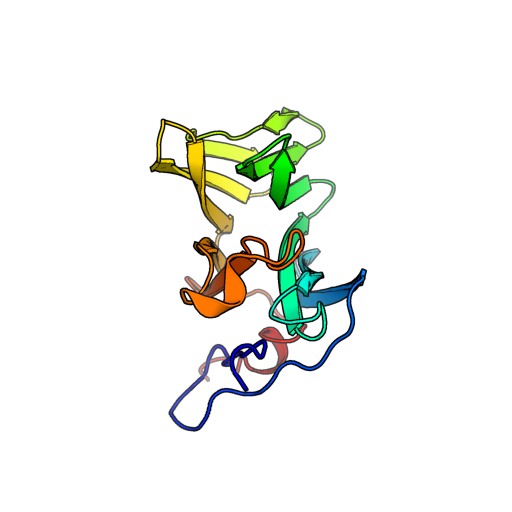163 ? -10.076 -3.689 16.932 1.00 93.50 163 LEU A CA 1
ATOM 1233 C C . LEU A 1 163 ? -11.463 -4.144 16.440 1.00 93.50 163 LEU A C 1
ATOM 1235 O O . LEU A 1 163 ? -12.440 -3.437 16.688 1.00 93.50 163 LEU A O 1
ATOM 1239 N N . PRO A 1 164 ? -11.574 -5.315 15.781 1.00 93.62 164 PRO A N 1
ATOM 1240 C CA . PRO A 1 164 ? -10.485 -6.247 15.483 1.00 93.62 164 PRO A CA 1
ATOM 1241 C C . PRO A 1 164 ? -9.541 -5.743 14.384 1.00 93.62 164 PRO A C 1
ATOM 1243 O O . PRO A 1 164 ? -9.973 -5.161 13.392 1.00 93.62 164 PRO A O 1
ATOM 1246 N N . THR A 1 165 ? -8.248 -6.016 14.560 1.00 93.25 165 THR A N 1
ATOM 1247 C CA . THR A 1 165 ? -7.216 -5.857 13.528 1.00 93.25 165 THR A CA 1
ATOM 1248 C C . THR A 1 165 ? -6.834 -7.235 12.978 1.00 93.25 165 THR A C 1
ATOM 1250 O O . THR A 1 165 ? -6.754 -8.207 13.721 1.00 93.25 165 THR A O 1
ATOM 1253 N N . SER A 1 166 ? -6.639 -7.341 11.666 1.00 95.00 166 SER A N 1
ATOM 1254 C CA . SER A 1 166 ? -6.450 -8.603 10.938 1.00 95.00 166 SER A CA 1
ATOM 1255 C C . SER A 1 166 ? -5.521 -8.431 9.725 1.00 95.00 166 SER A C 1
ATOM 1257 O O . SER A 1 166 ? -4.957 -7.357 9.504 1.00 95.00 166 SER A O 1
ATOM 1259 N N . GLY A 1 167 ? -5.319 -9.502 8.952 1.00 92.44 167 GLY A N 1
ATOM 1260 C CA . GLY A 1 167 ? -4.329 -9.560 7.871 1.00 92.44 167 GLY A CA 1
ATOM 1261 C C . GLY A 1 167 ? -2.959 -10.035 8.360 1.00 92.44 167 GLY A C 1
ATOM 1262 O O . GLY A 1 167 ? -2.783 -10.314 9.546 1.00 92.44 167 GLY A O 1
ATOM 1263 N N . LEU A 1 168 ? -1.995 -10.127 7.439 1.00 90.88 168 LEU A N 1
ATOM 1264 C CA . LEU A 1 168 ? -0.658 -10.666 7.713 1.00 90.88 168 LEU A CA 1
ATOM 1265 C C . LEU A 1 168 ? 0.006 -9.983 8.915 1.00 90.88 168 LEU A C 1
ATOM 1267 O O . LEU A 1 168 ? 0.457 -10.651 9.840 1.00 90.88 168 LEU A O 1
ATOM 1271 N N . PHE A 1 169 ? 0.023 -8.651 8.925 1.00 87.69 169 PHE A N 1
ATOM 1272 C CA . PHE A 1 169 ? 0.623 -7.892 10.017 1.00 87.69 169 PHE A CA 1
ATOM 1273 C C . PHE A 1 169 ? -0.339 -7.727 11.193 1.00 87.69 169 PHE A C 1
ATOM 1275 O O . PHE A 1 169 ? 0.095 -7.765 12.343 1.00 87.69 169 PHE A O 1
ATOM 1282 N N . GLY A 1 170 ? -1.646 -7.619 10.942 1.00 86.25 170 GLY A N 1
ATOM 1283 C CA . GLY A 1 170 ? -2.645 -7.489 12.004 1.00 86.25 170 GLY A CA 1
ATOM 1284 C C . GLY A 1 170 ? -2.673 -8.671 12.973 1.00 86.25 170 GLY A C 1
ATOM 1285 O O . GLY A 1 170 ? -2.782 -8.462 14.174 1.00 86.25 170 GLY A O 1
ATOM 1286 N N . ALA A 1 171 ? -2.464 -9.895 12.478 1.00 85.94 171 ALA A N 1
ATOM 1287 C CA . ALA A 1 171 ? -2.364 -11.094 13.315 1.00 85.94 171 ALA A CA 1
ATOM 1288 C C . ALA A 1 171 ? -1.149 -11.086 14.265 1.00 85.94 171 ALA A C 1
ATOM 1290 O O . ALA A 1 171 ? -1.113 -11.839 15.234 1.00 85.94 171 ALA A O 1
ATOM 1291 N N . THR A 1 172 ? -0.152 -10.236 14.002 1.00 87.31 172 THR A N 1
ATOM 1292 C CA . THR A 1 172 ? 1.031 -10.083 14.865 1.00 87.31 172 THR A CA 1
ATOM 1293 C C . THR A 1 172 ? 0.916 -8.943 15.867 1.00 87.31 172 THR A C 1
ATOM 1295 O O . THR A 1 172 ? 1.803 -8.774 16.705 1.00 87.31 172 THR A O 1
ATOM 1298 N N . TYR A 1 173 ? -0.164 -8.162 15.798 1.00 87.25 173 TYR A N 1
ATOM 1299 C CA . TYR A 1 173 ? -0.426 -7.102 16.754 1.00 87.25 173 TYR A CA 1
ATOM 1300 C C . TYR A 1 173 ? -0.976 -7.691 18.056 1.00 87.25 173 TYR A C 1
ATOM 1302 O O . TYR A 1 173 ? -2.041 -8.302 18.084 1.00 87.25 173 TYR A O 1
ATOM 1310 N N . LYS A 1 174 ? -0.247 -7.481 19.152 1.00 82.75 174 LYS A N 1
ATOM 1311 C CA . LYS A 1 174 ? -0.707 -7.722 20.525 1.00 82.75 174 LYS A CA 1
ATOM 1312 C C . LYS A 1 174 ? -0.886 -6.356 21.197 1.00 82.75 174 LYS A C 1
ATOM 1314 O O . LYS A 1 174 ? 0.121 -5.656 21.348 1.00 82.75 174 LYS A O 1
ATOM 1319 N N . PRO A 1 175 ? -2.113 -5.959 21.575 1.00 75.81 175 PRO A N 1
ATOM 1320 C CA . PRO A 1 175 ? -2.326 -4.739 22.344 1.00 75.81 175 PRO A CA 1
ATOM 1321 C C . PRO A 1 175 ? -1.480 -4.773 23.621 1.00 75.81 175 PRO A C 1
ATOM 1323 O O . PRO A 1 175 ? -1.386 -5.823 24.265 1.00 75.81 175 PRO A O 1
ATOM 1326 N N . SER A 1 176 ? -0.859 -3.650 23.985 1.00 69.00 176 SER A N 1
ATOM 1327 C CA . SER A 1 176 ? -0.349 -3.487 25.347 1.00 69.00 176 SER A CA 1
ATOM 1328 C C . SER A 1 176 ? -1.537 -3.604 26.302 1.00 69.00 176 SER A C 1
ATOM 1330 O O . SER A 1 176 ? -2.569 -2.975 26.054 1.00 69.00 176 SER A O 1
ATOM 1332 N N . LYS A 1 177 ? -1.410 -4.463 27.317 1.00 57.91 177 LYS A N 1
ATOM 1333 C CA . LYS A 1 177 ? -2.399 -4.568 28.396 1.00 57.91 177 LYS A CA 1
ATOM 1334 C C . LYS A 1 177 ? -2.483 -3.264 29.177 1.00 57.91 177 LYS A C 1
ATOM 1336 O O . LYS A 1 177 ? -1.432 -2.594 29.278 1.00 57.91 177 LYS A O 1
#

pLDDT: mean 86.01, std 13.59, range [31.92, 98.62]

Sequence (177 aa):
MVGGLWWIGFNYQGGAWNRLSGKPGQVFTLYSDAKRVKLTATFFAGGFDGKATLIRAITLTRGGITTSVTVAKRRTRWVLEVVAKSPALGAVNVGTNRVNAGGNIIVQGTPVENGLPIGATITLPWLKVRVAKRARYSDAGVLQPDYGEYLDVYLDLVAPPPLPTSGLFGATYKPSK

Secondary structure (DSSP, 8-state):
----EEE--TT--S-PPEEE---TT-EEEEEE-TT--EEEEEEEEESGGG-EEEEEEEEEEETTEEEEEEEEEETTEEEEEEEEEETTTEEEE-TTSEEEEETTEEEEEEEEETTEEEEEEEE-SSEEEEEEEE----GGGTT-TT---EEEEEEEESSPPPSS-BHHHHTT-----

Radius of gyration: 16.41 Å; Cα contacts (8 Å, |Δi|>4): 428; chains: 1; bounding box: 41×34×50 Å

Foldseek 3Di:
DPAFDWDDAQPDPDDDTDTDDDDQQDKFFAKAAPQGKTKIWGWHQADDPSPHIFTFKIWIDGDQKIWMWGFDDDPPDTATWTWIDHPVPHIDGQQQHWDDSDPQWIKGFHDDPPSGGQKMWIDHPFKIKIKGWDDAPDDVRVPDPGNGIHIDIDIDTPDDGHPPMDTPRSVRDDDDD

Nearest PDB structures (foldseek):
  9gvj-assembly1_B  TM=6.640E-01  e=1.875E-02  Homo sapiens
  7a5o-assembly1_B  TM=7.156E-01  e=5.983E-02  Homo sapiens
  7a5o-assembly1_G  TM=7.156E-01  e=5.983E-02  Homo sapiens
  7a5o-assembly1_E  TM=7.156E-01  e=5.983E-02  Homo sapiens
  7pov-assembly1_A  TM=6.791E-01  e=2.413E-02  Homo sapiens